Protein AF-A0A3P3RKT1-F1 (afdb_monomer)

Foldseek 3Di:
DDDDDDPPPVPPPPPPLPLPLPADDPVLLVVLVVLVVLLVQLVVLLVVQLQAPQQQDPQCNVPHDDPVSHDPHHADDDPRGHPSNLSSLVSNLLSLLSPLSNCCNVCVNVDSDHLCCSLQVVLLVVLVVVLVCVPPPGRQDPPAACSFGDNFPLVSVCSRHVDVVSSVVSVVLSVLSVVLSVCVVVVHPCNLVSLCVSLVRRPPSSVSSPVVSVVVVVD

Organism: NCBI:txid1785090

Solvent-accessible surface area (backbone atoms only — not comparable to full-atom values): 11728 Å² total; per-residue (Å²): 136,84,85,78,91,73,86,73,80,79,77,74,79,72,74,79,70,74,86,71,58,70,75,63,57,67,71,59,45,52,55,12,52,49,18,51,57,39,32,53,50,11,52,51,31,36,53,53,24,39,32,31,29,69,51,33,45,72,67,44,64,83,61,56,58,60,73,89,71,38,52,96,56,66,70,63,59,61,83,83,24,28,49,47,28,47,54,11,51,50,38,36,44,68,18,47,34,26,41,44,47,35,47,34,63,72,43,37,75,80,43,92,60,57,64,60,42,52,29,36,40,49,44,35,50,52,50,45,53,51,54,51,40,57,71,78,68,52,60,82,62,86,75,60,35,85,84,40,81,48,56,21,58,43,46,25,53,16,47,32,62,67,46,63,68,32,51,56,48,39,51,50,49,36,52,47,30,54,50,20,41,54,29,52,74,64,70,39,93,58,19,48,59,34,25,37,54,31,14,61,69,32,30,61,40,15,49,36,15,36,53,53,21,52,58,60,74,75,107

Mean predicted aligned error: 6.81 Å

pLDDT: mean 90.11, std 15.66, range [36.41, 98.62]

Secondary structure (DSSP, 8-state):
------TTSSTTSS-------PPPPHHHHHHHHHHHHHHHHHHHHHHHHHHH-S-S-TT-TT----GGG--S----EETTEEHHHHHHHHHHHHHHHHHHHHHHHHHGGG-SS-HHIIIIIHHHHHHHHHHHHHHHTSPPPSS--TT---SBHHHHHHHHH--HHHHHHHHHHHHHHHHHHHHHHTT-TTHHHHHHHHHHHTTBTTHHHHHHHHHHHT-

Sequence (219 aa):
MPKSSVSSLVRHSFARFDSSSSPLPQPIARVSEYGLYALFTGCVLMGIAFLTNPIPDPSFPWATLPASFRVSYTQPRIEHWPVTYSVGLWMIVFTLPLLLLYAYQRYGPVSRCAASWWLTGVPVATMMVFTTYCRFFWPKLYPATWNAPSYTLVCWAYCSSYIPFWNDLAYAVVIVGIGAVALAYRDSPWTTCGLAIWGILAFPLGIPALYDAYRRIQR

Structure (mmCIF, N/CA/C/O backbone):
data_AF-A0A3P3RKT1-F1
#
_entry.id   AF-A0A3P3RKT1-F1
#
loop_
_atom_site.group_PDB
_atom_site.id
_atom_site.type_symbol
_atom_site.label_atom_id
_atom_site.label_alt_id
_atom_site.label_comp_id
_atom_site.label_asym_id
_atom_site.label_entity_id
_atom_site.label_seq_id
_atom_site.pdbx_PDB_ins_code
_atom_site.Cartn_x
_atom_site.Cartn_y
_atom_site.Cartn_z
_atom_site.occupancy
_atom_site.B_iso_or_equiv
_atom_site.auth_seq_id
_atom_site.auth_comp_id
_atom_site.auth_asym_id
_atom_site.auth_atom_id
_atom_site.pdbx_PDB_model_num
ATOM 1 N N . MET A 1 1 ? -38.538 -29.585 48.053 1.00 43.47 1 MET A N 1
ATOM 2 C CA . MET A 1 1 ? -37.138 -29.544 47.570 1.00 43.47 1 MET A CA 1
ATOM 3 C C . MET A 1 1 ? -37.135 -29.062 46.121 1.00 43.47 1 MET A C 1
ATOM 5 O O . MET A 1 1 ? -37.607 -29.811 45.273 1.00 43.47 1 MET A O 1
ATOM 9 N N . PRO A 1 2 ? -36.707 -27.824 45.820 1.00 38.91 2 PRO A N 1
ATOM 10 C CA . PRO A 1 2 ? -36.704 -27.307 44.455 1.00 38.91 2 PRO A CA 1
ATOM 11 C C . PRO A 1 2 ? -35.389 -27.674 43.750 1.00 38.91 2 PRO A C 1
ATOM 13 O O . PRO A 1 2 ? -34.308 -27.414 44.274 1.00 38.91 2 PRO A O 1
ATOM 16 N N . LYS A 1 3 ? -35.473 -28.291 42.565 1.00 43.66 3 LYS A N 1
ATOM 17 C CA . LYS A 1 3 ? -34.309 -28.535 41.702 1.00 43.66 3 LYS A CA 1
ATOM 18 C C . LYS A 1 3 ? -33.961 -27.251 40.942 1.00 43.66 3 LYS A C 1
ATOM 20 O O . LYS A 1 3 ? -34.644 -26.864 39.998 1.00 43.66 3 LYS A O 1
ATOM 25 N N . SER A 1 4 ? -32.891 -26.621 41.414 1.00 42.75 4 SER A N 1
ATOM 26 C CA . SER A 1 4 ? -31.995 -25.687 40.726 1.00 42.75 4 SER A CA 1
ATOM 27 C C . SER A 1 4 ? -31.717 -26.127 39.277 1.00 42.75 4 SER A C 1
ATOM 29 O O . SER A 1 4 ? -31.475 -27.295 38.994 1.00 42.75 4 SER A O 1
ATOM 31 N N . SER A 1 5 ? -31.902 -25.241 38.297 1.00 50.28 5 SER A N 1
ATOM 32 C CA . SER A 1 5 ? -30.887 -24.281 37.828 1.00 50.28 5 SER A CA 1
ATOM 33 C C . SER A 1 5 ? -29.609 -24.946 37.304 1.00 50.28 5 SER A C 1
ATOM 35 O O . SER A 1 5 ? -28.577 -24.897 37.964 1.00 50.28 5 SER A O 1
ATOM 37 N N . VAL A 1 6 ? -29.664 -25.524 36.095 1.00 45.91 6 VAL A N 1
ATOM 38 C CA . VAL A 1 6 ? -28.454 -25.884 35.316 1.00 45.91 6 VAL A CA 1
ATOM 39 C C . VAL A 1 6 ? -28.573 -25.529 33.815 1.00 45.91 6 VAL A C 1
ATOM 41 O O . VAL A 1 6 ? -27.612 -25.655 33.067 1.00 45.91 6 VAL A O 1
ATOM 44 N N . SER A 1 7 ? -29.696 -24.989 33.327 1.00 40.94 7 SER A N 1
ATOM 45 C CA . SER A 1 7 ? -29.859 -24.696 31.887 1.00 40.94 7 SER A CA 1
ATOM 46 C C . SER A 1 7 ? -29.385 -23.304 31.427 1.00 40.94 7 SER A C 1
ATOM 48 O O . SER A 1 7 ? -29.528 -22.979 30.245 1.00 40.94 7 SER A O 1
ATOM 50 N N . SER A 1 8 ? -28.818 -22.468 32.309 1.00 40.28 8 SER A N 1
ATOM 51 C CA . SER A 1 8 ? -28.402 -21.093 31.967 1.00 40.28 8 SER A CA 1
ATOM 52 C C . SER A 1 8 ? -26.910 -20.926 31.647 1.00 40.28 8 SER A C 1
ATOM 54 O O . SER A 1 8 ? -26.527 -19.899 31.095 1.00 40.28 8 SER A O 1
ATOM 56 N N . LEU A 1 9 ? -26.065 -21.926 31.922 1.00 40.00 9 LEU A N 1
ATOM 57 C CA . LEU A 1 9 ? -24.601 -21.759 31.910 1.00 40.00 9 LEU A CA 1
ATOM 58 C C . LEU A 1 9 ? -23.884 -22.187 30.621 1.00 40.00 9 LEU A C 1
ATOM 60 O O . LEU A 1 9 ? -22.697 -21.924 30.475 1.00 40.00 9 LEU A O 1
ATOM 64 N N . VAL A 1 10 ? -24.591 -22.757 29.641 1.00 40.81 10 VAL A N 1
ATOM 65 C CA . VAL A 1 10 ? -24.015 -23.069 28.310 1.00 40.81 10 VAL A CA 1
ATOM 66 C C . VAL A 1 10 ? -24.368 -21.992 27.268 1.00 40.81 10 VAL A C 1
ATOM 68 O O . VAL A 1 10 ? -23.925 -22.027 26.124 1.00 40.81 10 VAL A O 1
ATOM 71 N N . ARG A 1 11 ? -25.121 -20.956 27.663 1.00 37.72 11 ARG A N 1
ATOM 72 C CA . ARG A 1 11 ? -25.603 -19.895 26.762 1.00 37.72 11 ARG A CA 1
ATOM 73 C C . ARG A 1 11 ? -24.664 -18.677 26.664 1.00 37.72 11 ARG A C 1
ATOM 75 O O . ARG A 1 11 ? -25.099 -17.625 26.208 1.00 37.72 11 ARG A O 1
ATOM 82 N N . HIS A 1 12 ? -23.396 -18.813 27.076 1.00 36.41 12 HIS A N 1
ATOM 83 C CA . HIS A 1 12 ? -22.450 -17.693 27.218 1.00 36.41 12 HIS A CA 1
ATOM 84 C C . HIS A 1 12 ? -21.128 -17.786 26.429 1.00 36.41 12 HIS A C 1
ATOM 86 O O . HIS A 1 12 ? -20.268 -16.930 26.616 1.00 36.41 12 HIS A O 1
ATOM 92 N N . SER A 1 13 ? -20.953 -18.736 25.501 1.00 38.22 13 SER A N 1
ATOM 93 C CA . SER A 1 13 ? -19.697 -18.829 24.717 1.00 38.22 13 SER A CA 1
ATOM 94 C C . SER A 1 13 ? -19.849 -18.866 23.198 1.00 38.22 13 SER A C 1
ATOM 96 O O . SER A 1 13 ? -18.887 -19.145 22.493 1.00 38.22 13 SER A O 1
ATOM 98 N N . PHE A 1 14 ? -21.006 -18.467 22.676 1.00 41.47 14 PHE A N 1
ATOM 99 C CA . PHE A 1 14 ? -21.032 -17.817 21.370 1.00 41.47 14 PHE A CA 1
ATOM 100 C C . PHE A 1 14 ? -21.107 -16.329 21.640 1.00 41.47 14 PHE A C 1
ATOM 102 O O . PHE A 1 14 ? -22.180 -15.790 21.913 1.00 41.47 14 PHE A O 1
ATOM 109 N N . ALA A 1 15 ? -19.932 -15.695 21.638 1.00 43.56 15 ALA A N 1
ATOM 110 C CA . ALA A 1 15 ? -19.822 -14.256 21.521 1.00 43.56 15 ALA A CA 1
ATOM 111 C C . ALA A 1 15 ? -20.859 -13.804 20.494 1.00 43.56 15 ALA A C 1
ATOM 113 O O . ALA A 1 15 ? -20.897 -14.298 19.363 1.00 43.56 15 ALA A O 1
ATOM 114 N N . ARG A 1 16 ? -21.754 -12.932 20.948 1.00 42.16 16 ARG A N 1
ATOM 115 C CA . ARG A 1 16 ? -22.651 -12.163 20.107 1.00 42.16 16 ARG A CA 1
ATOM 116 C C . ARG A 1 16 ? -21.725 -11.364 19.192 1.00 42.16 16 ARG A C 1
ATOM 118 O O . ARG A 1 16 ? -21.267 -10.295 19.571 1.00 42.16 16 ARG A O 1
ATOM 125 N N . PHE A 1 17 ? -21.343 -11.956 18.059 1.00 45.19 17 PHE A N 1
ATOM 126 C CA . PHE A 1 17 ? -20.691 -11.253 16.970 1.00 45.19 17 PHE A CA 1
ATOM 127 C C . PHE A 1 17 ? -21.709 -10.220 16.545 1.00 45.19 17 PHE A C 1
ATOM 129 O O . PHE A 1 17 ? -22.703 -10.541 15.896 1.00 45.19 17 PHE A O 1
ATOM 136 N N . ASP A 1 18 ? -21.525 -9.020 17.072 1.00 45.62 18 ASP A N 1
ATOM 137 C CA . ASP A 1 18 ? -22.387 -7.898 16.817 1.00 45.62 18 ASP A CA 1
ATOM 138 C C . ASP A 1 18 ? -22.423 -7.725 15.299 1.00 45.62 18 ASP A C 1
ATOM 140 O O . ASP A 1 18 ? -21.419 -7.402 14.660 1.00 45.62 18 ASP A O 1
ATOM 144 N N . SER A 1 19 ? -23.574 -8.039 14.709 1.00 42.66 19 SER A N 1
ATOM 145 C CA . SER A 1 19 ? -23.853 -8.025 13.273 1.00 42.66 19 SER A CA 1
ATOM 146 C C . SER A 1 19 ? -23.898 -6.597 12.718 1.00 42.66 19 SER A C 1
ATOM 148 O O . SER A 1 19 ? -24.634 -6.299 11.782 1.00 42.66 19 SER A O 1
ATOM 150 N N . SER A 1 20 ? -23.144 -5.678 13.320 1.00 51.44 20 SER A N 1
ATOM 151 C CA . SER A 1 20 ? -23.097 -4.264 12.990 1.00 51.44 20 SER A CA 1
ATOM 152 C C . SER A 1 20 ? -21.923 -3.970 12.056 1.00 51.44 20 SER A C 1
ATOM 154 O O . SER A 1 20 ? -21.152 -3.028 12.260 1.00 51.44 20 SER A O 1
ATOM 156 N N . SER A 1 21 ? -21.791 -4.744 10.972 1.00 60.28 21 SER A N 1
ATOM 157 C CA . SER A 1 21 ? -21.076 -4.258 9.790 1.00 60.28 21 SER A CA 1
ATOM 158 C C . SER A 1 21 ? -21.924 -3.152 9.162 1.00 60.28 21 SER A C 1
ATOM 160 O O . SER A 1 21 ? -22.642 -3.368 8.184 1.00 60.28 21 SER A O 1
ATOM 162 N N . SER A 1 22 ? -21.905 -1.964 9.768 1.00 71.19 22 SER A N 1
ATOM 163 C CA . SER A 1 22 ? -22.536 -0.792 9.179 1.00 71.19 22 SER A CA 1
ATOM 164 C C . SER A 1 22 ? -21.913 -0.587 7.793 1.00 71.19 22 SER A C 1
ATOM 166 O O . SER A 1 22 ? -20.675 -0.626 7.679 1.00 71.19 22 SER A O 1
ATOM 168 N N . PRO A 1 23 ? -22.737 -0.443 6.742 1.00 82.94 23 PRO A N 1
ATOM 169 C CA . PRO A 1 23 ? -22.233 -0.235 5.396 1.00 82.94 23 PRO A CA 1
ATOM 170 C C . PRO A 1 23 ? -21.398 1.046 5.348 1.00 82.94 23 PRO A C 1
ATOM 172 O O . PRO A 1 23 ? -21.629 1.987 6.111 1.00 82.94 23 PRO A O 1
ATOM 175 N N . LEU A 1 24 ? -20.421 1.080 4.440 1.00 88.31 24 LEU A N 1
ATOM 176 C CA . LEU A 1 24 ? -19.670 2.303 4.178 1.00 88.31 24 LEU A CA 1
ATOM 177 C C . LEU A 1 24 ? -20.630 3.417 3.727 1.00 88.31 24 LEU A C 1
ATOM 179 O O . LEU A 1 24 ? -21.542 3.145 2.939 1.00 88.31 24 LEU A O 1
ATOM 183 N N . PRO A 1 25 ? -20.411 4.676 4.150 1.00 92.25 25 PRO A N 1
ATOM 184 C CA . PRO A 1 25 ? -21.049 5.821 3.529 1.00 92.25 25 PRO A CA 1
ATOM 185 C C . PRO A 1 25 ? -20.852 5.773 2.015 1.00 92.25 25 PRO A C 1
ATOM 187 O O . PRO A 1 25 ? -19.745 5.514 1.538 1.00 92.25 25 PRO A O 1
ATOM 190 N N . GLN A 1 26 ? -21.912 6.080 1.269 1.00 92.56 26 GLN A N 1
ATOM 191 C CA . GLN A 1 26 ? -21.920 6.088 -0.197 1.00 92.56 26 GLN A CA 1
ATOM 192 C C . GLN A 1 26 ? -20.685 6.737 -0.859 1.00 92.56 26 GLN A C 1
ATOM 194 O O . GLN A 1 26 ? -20.151 6.131 -1.790 1.00 92.56 26 GLN A O 1
ATOM 199 N N . PRO A 1 27 ? -20.164 7.903 -0.413 1.00 94.31 27 PRO A N 1
ATOM 200 C CA . PRO A 1 27 ? -18.958 8.462 -1.026 1.00 94.31 27 PRO A CA 1
ATOM 201 C C . PRO A 1 27 ? -17.722 7.569 -0.837 1.00 94.31 27 PRO A C 1
ATOM 203 O O . PRO A 1 27 ? -16.974 7.360 -1.788 1.00 94.31 27 PRO A O 1
ATOM 206 N N . ILE A 1 28 ? -17.530 6.993 0.355 1.00 93.75 28 ILE A N 1
ATOM 207 C CA . ILE A 1 28 ? -16.389 6.112 0.651 1.00 93.75 28 ILE A CA 1
ATOM 208 C C . ILE A 1 28 ? -16.517 4.803 -0.131 1.00 93.75 28 ILE A C 1
ATOM 210 O O . ILE A 1 28 ? -15.537 4.343 -0.712 1.00 93.75 28 ILE A O 1
ATOM 214 N N . ALA A 1 29 ? -17.724 4.234 -0.194 1.00 94.12 29 ALA A N 1
ATOM 215 C CA . ALA A 1 29 ? -18.016 3.040 -0.982 1.00 94.12 29 ALA A CA 1
ATOM 216 C C . ALA A 1 29 ? -17.651 3.234 -2.464 1.00 94.12 29 ALA A C 1
ATOM 218 O O . ALA A 1 29 ? -16.910 2.436 -3.034 1.00 94.12 29 ALA A O 1
ATOM 219 N N . ARG A 1 30 ? -18.096 4.346 -3.066 1.00 95.62 30 ARG A N 1
ATOM 220 C CA . ARG A 1 30 ? -17.829 4.665 -4.475 1.00 95.62 30 ARG A CA 1
ATOM 221 C C . ARG A 1 30 ? -16.339 4.860 -4.760 1.00 95.62 30 ARG A C 1
ATOM 223 O O . ARG A 1 30 ? -15.828 4.329 -5.739 1.00 95.62 30 ARG A O 1
ATOM 230 N N . VAL A 1 31 ? -15.627 5.590 -3.899 1.00 95.50 31 VAL A N 1
ATOM 231 C CA . VAL A 1 31 ? -14.172 5.772 -4.047 1.00 95.50 31 VAL A CA 1
ATOM 232 C C . VAL A 1 31 ? -13.430 4.442 -3.877 1.00 95.50 31 VAL A C 1
ATOM 234 O O . VAL A 1 31 ? -12.470 4.181 -4.597 1.00 95.50 31 VAL A O 1
ATOM 237 N N . SER A 1 32 ? -13.899 3.572 -2.979 1.00 95.38 32 SER A N 1
ATOM 238 C CA . SER A 1 32 ? -13.314 2.242 -2.776 1.00 95.38 32 SER A CA 1
ATOM 239 C C . SER A 1 32 ? -13.470 1.349 -4.012 1.00 95.38 32 SER A C 1
ATOM 241 O O . SER A 1 32 ? -12.528 0.656 -4.388 1.00 95.38 32 SER A O 1
ATOM 243 N N . GLU A 1 33 ? -14.615 1.423 -4.698 1.00 95.81 33 GLU A N 1
ATOM 244 C CA . GLU A 1 33 ? -14.841 0.743 -5.981 1.00 95.81 33 GLU A CA 1
ATOM 245 C C . GLU A 1 33 ? -13.917 1.276 -7.089 1.00 95.81 33 GLU A C 1
ATOM 247 O O . GLU A 1 33 ? -13.299 0.492 -7.809 1.00 95.81 33 GLU A O 1
ATOM 252 N N . TYR A 1 34 ? -13.726 2.598 -7.180 1.00 96.38 34 TYR A N 1
ATOM 253 C CA . TYR A 1 34 ? -12.731 3.183 -8.089 1.00 96.38 34 TYR A CA 1
ATOM 254 C C . TYR A 1 34 ? -11.307 2.702 -7.813 1.00 96.38 34 TYR A C 1
ATOM 256 O O . TYR A 1 34 ? -10.522 2.563 -8.752 1.00 96.38 34 TYR A O 1
ATOM 264 N N . GLY A 1 35 ? -10.996 2.359 -6.560 1.00 95.56 35 GLY A N 1
ATOM 265 C CA . GLY A 1 35 ? -9.747 1.697 -6.195 1.00 95.56 35 GLY A CA 1
ATOM 266 C C . GLY A 1 35 ? -9.501 0.395 -6.966 1.00 95.56 35 GLY A C 1
ATOM 267 O O . GLY A 1 35 ? -8.371 0.141 -7.373 1.00 95.56 35 GLY A O 1
ATOM 268 N N . LEU A 1 36 ? -10.544 -0.396 -7.242 1.00 95.62 36 LEU A N 1
ATOM 269 C CA . LEU A 1 36 ? -10.430 -1.640 -8.012 1.00 95.62 36 LEU A CA 1
ATOM 270 C C . LEU A 1 36 ? -10.117 -1.382 -9.490 1.00 95.62 36 LEU A C 1
ATOM 272 O O . LEU A 1 36 ? -9.228 -2.022 -10.053 1.00 95.62 36 LEU A O 1
ATOM 276 N N . TYR A 1 37 ? -10.806 -0.424 -10.112 1.00 96.75 37 TYR A N 1
ATOM 277 C CA . TYR A 1 37 ? -10.526 -0.048 -11.501 1.00 96.75 37 TYR A CA 1
ATOM 278 C C . TYR A 1 37 ? -9.129 0.564 -11.646 1.00 96.75 37 TYR A C 1
ATOM 280 O O . TYR A 1 37 ? -8.424 0.279 -12.615 1.00 96.75 37 TYR A O 1
ATOM 288 N N . ALA A 1 38 ? -8.699 1.361 -10.668 1.00 97.06 38 ALA A N 1
ATOM 289 C CA . ALA A 1 38 ? -7.359 1.926 -10.634 1.00 97.06 38 ALA A CA 1
ATOM 290 C C . ALA A 1 38 ? -6.287 0.842 -10.414 1.00 97.06 38 ALA A C 1
ATOM 292 O O . ALA A 1 38 ? -5.278 0.860 -11.110 1.00 97.06 38 ALA A O 1
ATOM 293 N N . LEU A 1 39 ? -6.517 -0.165 -9.560 1.00 97.06 39 LEU A N 1
ATOM 294 C CA . LEU A 1 39 ? -5.625 -1.328 -9.455 1.00 97.06 39 LEU A CA 1
ATOM 295 C C . LEU A 1 39 ? -5.465 -2.023 -10.815 1.00 97.06 39 LEU A C 1
ATOM 297 O O . LEU A 1 39 ? -4.343 -2.246 -11.267 1.00 97.06 39 LEU A O 1
ATOM 301 N N . PHE A 1 40 ? -6.581 -2.344 -11.476 1.00 97.81 40 PHE A N 1
ATOM 302 C CA . PHE A 1 40 ? -6.558 -2.994 -12.787 1.00 97.81 40 PHE A CA 1
ATOM 303 C C . PHE A 1 40 ? -5.800 -2.151 -13.819 1.00 97.81 40 PHE A C 1
ATOM 305 O O . PHE A 1 40 ? -4.925 -2.658 -14.519 1.00 97.81 40 PHE A O 1
ATOM 312 N N . THR A 1 41 ? -6.084 -0.850 -13.861 1.00 98.25 41 THR A N 1
ATOM 313 C CA . THR A 1 41 ? -5.395 0.101 -14.740 1.00 98.25 41 THR A CA 1
ATOM 314 C C . THR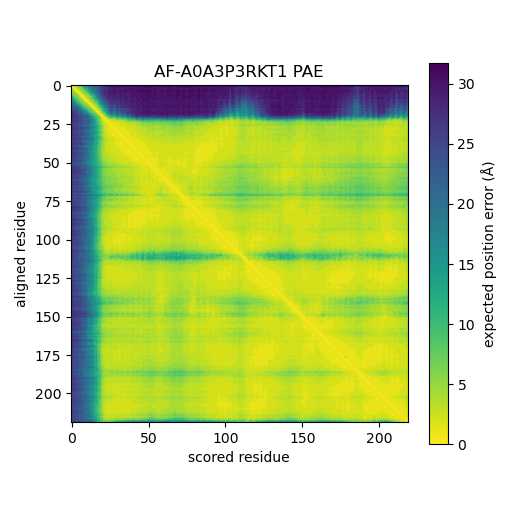 A 1 41 ? -3.895 0.139 -14.450 1.00 98.25 41 THR A C 1
ATOM 316 O O . THR A 1 41 ? -3.093 0.098 -15.381 1.00 98.25 41 THR A O 1
ATOM 319 N N . GLY A 1 42 ? -3.496 0.140 -13.176 1.00 98.00 42 GLY A N 1
ATOM 320 C CA . GLY A 1 42 ? -2.096 0.095 -12.764 1.00 98.00 42 GLY A CA 1
ATOM 321 C C . GLY A 1 42 ? -1.377 -1.165 -13.248 1.00 98.00 42 GLY A C 1
ATOM 322 O O . GLY A 1 42 ? -0.295 -1.066 -13.827 1.00 98.00 42 GLY A O 1
ATOM 323 N N . CYS A 1 43 ? -2.010 -2.335 -13.115 1.00 97.88 43 CYS A N 1
ATOM 324 C CA . CYS A 1 43 ? -1.487 -3.594 -13.651 1.00 97.88 43 CYS A CA 1
ATOM 325 C C . CYS A 1 43 ? -1.319 -3.548 -15.177 1.00 97.88 43 CYS A C 1
ATOM 327 O O . CYS A 1 43 ? -0.290 -3.983 -15.694 1.00 97.88 43 CYS A O 1
ATOM 329 N N . VAL A 1 44 ? -2.299 -2.997 -15.903 1.00 98.31 44 VAL A N 1
ATOM 330 C CA . VAL A 1 44 ? -2.219 -2.835 -17.364 1.00 98.31 44 VAL A CA 1
ATOM 331 C C . VAL A 1 44 ? -1.059 -1.913 -17.747 1.00 98.31 44 VAL A C 1
ATOM 333 O O . VAL A 1 44 ? -0.273 -2.263 -18.624 1.00 98.31 44 VAL A O 1
ATOM 336 N N . LEU A 1 45 ? -0.899 -0.774 -17.068 1.00 98.38 45 LEU A N 1
ATOM 337 C CA . LEU A 1 45 ? 0.204 0.162 -17.310 1.00 98.38 45 LEU A CA 1
ATOM 338 C C . LEU A 1 45 ? 1.575 -0.475 -17.048 1.00 98.38 45 LEU A C 1
ATOM 340 O O . LEU A 1 45 ? 2.484 -0.334 -17.865 1.00 98.38 45 LEU A O 1
ATOM 344 N N . MET A 1 46 ? 1.718 -1.227 -15.955 1.00 97.62 46 MET A N 1
ATOM 345 C CA . MET A 1 46 ? 2.940 -1.988 -15.687 1.00 97.62 46 MET A CA 1
ATOM 346 C C . MET A 1 46 ? 3.189 -3.053 -16.761 1.00 97.62 46 MET A C 1
ATOM 348 O O . MET A 1 46 ? 4.327 -3.214 -17.194 1.00 97.62 46 MET A O 1
ATOM 352 N N . GLY A 1 47 ? 2.142 -3.730 -17.244 1.00 97.44 47 GLY A N 1
ATOM 353 C CA . GLY A 1 47 ? 2.227 -4.694 -18.344 1.00 97.44 47 GLY A CA 1
ATOM 354 C C . GLY A 1 47 ? 2.693 -4.067 -19.661 1.00 97.44 47 GLY A C 1
ATOM 355 O O . GLY A 1 47 ? 3.549 -4.630 -20.339 1.00 97.44 47 GLY A O 1
ATOM 356 N N . ILE A 1 48 ? 2.213 -2.864 -19.995 1.00 97.56 48 ILE A N 1
ATOM 357 C CA . ILE A 1 48 ? 2.659 -2.111 -21.180 1.00 97.56 48 ILE A CA 1
ATOM 358 C C . ILE A 1 48 ? 4.172 -1.861 -21.140 1.00 97.56 48 ILE A C 1
ATOM 360 O O . ILE A 1 48 ? 4.832 -1.927 -22.177 1.00 97.56 48 ILE A O 1
ATOM 364 N N . ALA A 1 49 ? 4.751 -1.644 -19.957 1.00 97.56 49 ALA A N 1
ATOM 365 C CA . ALA A 1 49 ? 6.1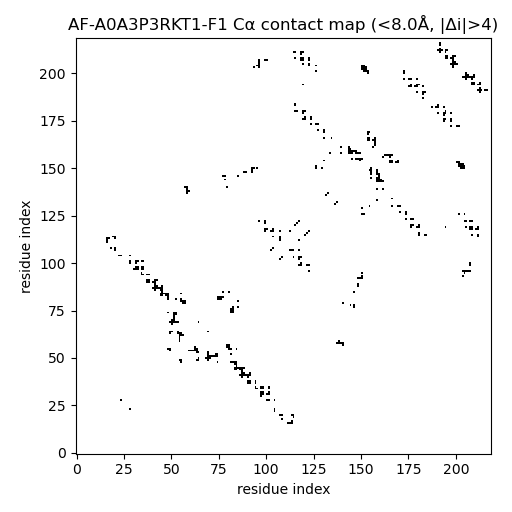86 -1.424 -19.829 1.00 97.56 49 ALA A CA 1
ATOM 366 C C . ALA A 1 49 ? 7.034 -2.611 -20.318 1.00 97.56 49 ALA A C 1
ATOM 368 O O . ALA A 1 49 ? 8.132 -2.392 -20.828 1.00 97.56 49 ALA A O 1
ATOM 369 N N . PHE A 1 50 ? 6.521 -3.844 -20.239 1.00 97.50 50 PHE A N 1
ATOM 370 C CA . PHE A 1 50 ? 7.194 -5.029 -20.784 1.00 97.50 50 PHE A CA 1
ATOM 371 C C . PHE A 1 50 ? 7.252 -5.036 -22.314 1.00 97.50 50 PHE A C 1
ATOM 373 O O . PHE A 1 50 ? 8.181 -5.606 -22.888 1.00 97.50 50 PHE A O 1
ATOM 380 N N . LEU A 1 51 ? 6.286 -4.403 -22.986 1.00 97.81 51 LEU A N 1
ATOM 381 C CA . LEU A 1 51 ? 6.262 -4.322 -24.447 1.00 97.81 51 LEU A CA 1
ATOM 382 C C . LEU A 1 51 ? 7.340 -3.369 -24.968 1.00 97.81 51 LEU A C 1
ATOM 384 O O . LEU A 1 51 ? 7.905 -3.610 -26.031 1.00 97.81 51 LEU A O 1
ATOM 388 N N . THR A 1 52 ? 7.636 -2.297 -24.231 1.00 97.31 52 THR A N 1
ATOM 389 C CA . THR A 1 52 ? 8.552 -1.237 -24.683 1.00 97.31 52 THR A CA 1
ATOM 390 C C . THR A 1 52 ? 9.964 -1.373 -24.116 1.00 97.31 52 THR A C 1
ATOM 392 O O . THR A 1 52 ? 10.921 -0.903 -24.726 1.00 97.31 52 THR A O 1
ATOM 395 N N . ASN A 1 53 ? 10.124 -1.972 -22.930 1.00 97.12 53 ASN A N 1
ATOM 396 C CA . ASN A 1 53 ? 11.404 -2.028 -22.228 1.00 97.12 53 ASN A CA 1
ATOM 397 C C . ASN A 1 53 ? 11.781 -3.488 -21.957 1.00 97.12 53 ASN A C 1
ATOM 399 O O . ASN A 1 53 ? 10.997 -4.210 -21.347 1.00 97.12 53 ASN A O 1
ATOM 403 N N . PRO A 1 54 ? 12.997 -3.930 -22.336 1.00 95.81 54 PRO A N 1
ATOM 404 C CA . PRO A 1 54 ? 13.433 -5.304 -22.091 1.00 95.81 54 PRO A CA 1
ATOM 405 C C . PRO A 1 54 ? 13.418 -5.669 -20.604 1.00 95.81 54 PRO A C 1
ATOM 407 O O . PRO A 1 54 ? 13.074 -6.787 -20.250 1.00 95.81 54 PRO A O 1
ATOM 410 N N . ILE A 1 55 ? 13.787 -4.719 -19.742 1.00 96.75 55 ILE A N 1
ATOM 411 C CA . ILE A 1 55 ? 13.800 -4.879 -18.287 1.00 96.75 55 ILE A CA 1
ATOM 412 C C . ILE A 1 55 ? 13.013 -3.705 -17.695 1.00 96.75 55 ILE A C 1
ATOM 414 O O . ILE A 1 55 ? 13.583 -2.619 -17.502 1.00 96.75 55 ILE A O 1
ATOM 418 N N . PRO A 1 56 ? 11.694 -3.858 -17.490 1.00 96.12 56 PRO A N 1
ATOM 419 C CA . PRO A 1 56 ? 10.871 -2.810 -16.897 1.00 96.12 56 PRO A CA 1
ATOM 420 C C . PRO A 1 56 ? 11.259 -2.544 -15.446 1.00 96.12 56 PRO A C 1
ATOM 422 O O . PRO A 1 56 ? 11.429 -1.390 -15.066 1.00 96.12 56 PRO A O 1
ATOM 425 N N . ASP A 1 57 ? 11.488 -3.605 -14.672 1.00 95.44 57 ASP A N 1
ATOM 426 C CA . ASP A 1 57 ? 11.910 -3.519 -13.279 1.00 95.44 57 ASP A CA 1
ATOM 427 C C . ASP A 1 57 ? 13.315 -4.103 -13.095 1.00 95.44 57 ASP A C 1
ATOM 429 O O . ASP A 1 57 ? 13.487 -5.324 -13.157 1.00 95.44 57 ASP A O 1
ATOM 433 N N . PRO A 1 58 ? 14.338 -3.263 -12.866 1.00 94.94 58 PRO A N 1
ATOM 434 C CA . PRO A 1 58 ? 15.698 -3.743 -12.651 1.00 94.94 58 PRO A CA 1
ATOM 435 C C . PRO A 1 58 ? 15.856 -4.612 -11.396 1.00 94.94 58 PRO A C 1
ATOM 437 O O . PRO A 1 58 ? 16.844 -5.336 -11.303 1.00 94.94 58 PRO A O 1
ATOM 440 N N . SER A 1 59 ? 14.901 -4.587 -10.453 1.00 92.50 59 SER A N 1
ATOM 441 C CA . SER A 1 59 ? 14.914 -5.493 -9.296 1.00 92.50 59 SER A CA 1
ATOM 442 C C . SER A 1 59 ? 14.677 -6.946 -9.719 1.00 92.50 59 SER A C 1
ATOM 444 O O . SER A 1 59 ? 15.123 -7.869 -9.040 1.00 92.50 59 SER A O 1
ATOM 446 N N . PHE A 1 60 ? 14.027 -7.163 -10.864 1.00 93.88 60 PHE A N 1
ATOM 447 C CA . PHE A 1 60 ? 13.696 -8.481 -11.399 1.00 93.88 60 PHE A CA 1
ATOM 448 C C . PHE A 1 60 ? 14.127 -8.579 -12.868 1.00 93.88 60 PHE A C 1
ATOM 450 O O . PHE A 1 60 ? 13.283 -8.676 -13.757 1.00 93.88 60 PHE A O 1
ATOM 457 N N . PRO A 1 61 ? 15.441 -8.593 -13.165 1.00 94.56 61 PRO A N 1
ATOM 458 C CA . PRO A 1 61 ? 15.936 -8.565 -14.544 1.00 94.56 61 PRO A CA 1
ATOM 459 C C . PRO A 1 61 ? 15.552 -9.812 -15.355 1.00 94.56 61 PRO A C 1
ATOM 461 O O . PRO A 1 61 ? 15.608 -9.801 -16.581 1.00 94.56 61 PRO A O 1
ATOM 464 N N . TRP A 1 62 ? 15.146 -10.883 -14.672 1.00 94.44 62 TRP A N 1
ATOM 465 C CA . TRP A 1 62 ? 14.619 -12.107 -15.269 1.00 94.44 62 TRP A CA 1
ATOM 466 C C . TRP A 1 62 ? 13.181 -11.956 -15.792 1.00 94.44 62 TRP A C 1
ATOM 468 O O . TRP A 1 62 ? 12.753 -12.749 -16.629 1.00 94.44 62 TRP A O 1
ATOM 478 N N . ALA A 1 63 ? 12.425 -10.958 -15.326 1.00 95.00 63 ALA A N 1
ATOM 479 C CA . ALA A 1 63 ? 11.063 -10.699 -15.769 1.00 95.00 63 ALA A CA 1
ATOM 480 C C . ALA A 1 63 ? 11.098 -9.872 -17.065 1.00 95.00 63 ALA A C 1
ATOM 482 O O . ALA A 1 63 ? 11.081 -8.642 -17.048 1.00 95.00 63 ALA A O 1
ATOM 483 N N . THR A 1 64 ? 11.162 -10.560 -18.205 1.00 96.00 64 THR A N 1
ATOM 484 C CA . THR A 1 64 ? 11.235 -9.948 -19.539 1.00 96.00 64 THR A CA 1
ATOM 485 C C . THR A 1 64 ? 10.306 -10.645 -20.534 1.00 96.00 64 THR A C 1
ATOM 487 O O . THR A 1 64 ? 9.922 -11.798 -20.335 1.00 96.00 64 THR A O 1
ATOM 490 N N . LEU A 1 65 ? 9.957 -9.954 -21.625 1.00 95.94 65 LEU A N 1
ATOM 491 C CA . LEU A 1 65 ? 9.259 -10.544 -22.768 1.00 95.94 65 LEU A CA 1
ATOM 492 C C . LEU A 1 65 ? 10.239 -10.939 -23.888 1.00 95.94 65 LEU A C 1
ATOM 494 O O . LEU A 1 65 ? 11.207 -10.211 -24.159 1.00 95.94 65 LEU A O 1
ATOM 498 N N . PRO A 1 66 ? 9.964 -12.042 -24.616 1.00 95.62 66 PRO A N 1
ATOM 499 C CA . PRO A 1 66 ? 10.702 -12.381 -25.828 1.00 95.62 66 PRO A CA 1
ATOM 500 C C . PRO A 1 66 ? 10.730 -11.212 -26.816 1.00 95.62 66 PRO A C 1
ATOM 502 O O . PRO A 1 66 ? 9.779 -10.437 -26.908 1.00 95.62 66 PRO A O 1
ATOM 505 N N . ALA A 1 67 ? 11.817 -11.094 -27.582 1.00 94.69 67 ALA A N 1
ATOM 506 C CA . ALA A 1 67 ? 12.002 -9.991 -28.529 1.00 94.69 67 ALA A CA 1
ATOM 507 C C . ALA A 1 67 ? 10.849 -9.852 -29.538 1.00 94.69 67 ALA A C 1
ATOM 509 O O . ALA A 1 67 ? 10.509 -8.737 -29.909 1.00 94.69 67 ALA A O 1
ATOM 510 N N . SER A 1 68 ? 10.210 -10.962 -29.921 1.00 96.38 68 SER A N 1
ATOM 511 C CA . SER A 1 68 ? 9.073 -10.990 -30.848 1.00 96.38 68 SER A CA 1
ATOM 512 C C . SER A 1 68 ? 7.798 -10.325 -30.319 1.00 96.38 68 SER A C 1
ATOM 514 O O . SER A 1 68 ? 6.958 -9.930 -31.118 1.00 96.38 68 SER A O 1
ATOM 516 N N . PHE A 1 69 ? 7.637 -10.202 -28.998 1.00 96.38 69 PHE A N 1
ATOM 517 C CA . PHE A 1 69 ? 6.487 -9.532 -28.376 1.00 96.38 69 PHE A CA 1
ATOM 518 C C . PHE A 1 69 ? 6.771 -8.070 -28.019 1.00 96.38 69 PHE A C 1
ATOM 520 O O . PHE A 1 69 ? 5.889 -7.379 -27.510 1.00 96.38 69 PHE A O 1
ATOM 527 N N . ARG A 1 70 ? 8.000 -7.596 -28.251 1.00 95.81 70 ARG A N 1
ATOM 528 C CA . ARG A 1 70 ? 8.411 -6.230 -27.932 1.00 95.81 70 ARG A CA 1
ATOM 529 C C . ARG A 1 70 ? 8.235 -5.316 -29.135 1.00 95.81 70 ARG A C 1
ATOM 531 O O . ARG A 1 70 ? 8.429 -5.719 -30.279 1.00 95.81 70 ARG A O 1
ATOM 538 N N . VAL A 1 71 ? 7.901 -4.063 -28.861 1.00 95.50 71 VAL A N 1
ATOM 539 C CA . VAL A 1 71 ? 7.876 -3.004 -29.870 1.00 95.50 71 VAL A CA 1
ATOM 540 C C . VAL A 1 71 ? 9.254 -2.349 -29.969 1.00 95.50 71 VAL A C 1
ATOM 542 O O . VAL A 1 71 ? 10.015 -2.325 -29.004 1.00 95.50 71 VAL A O 1
ATOM 545 N N . SER A 1 72 ? 9.586 -1.782 -31.130 1.00 94.38 72 SER A N 1
ATOM 546 C CA . SER A 1 72 ? 10.879 -1.108 -31.342 1.00 94.38 72 SER A CA 1
ATOM 547 C C . SER A 1 72 ? 11.035 0.193 -30.546 1.00 94.38 72 SER A C 1
ATOM 549 O O . SER A 1 72 ? 12.137 0.722 -30.435 1.00 94.38 72 SER A O 1
ATOM 551 N N . TYR A 1 73 ? 9.943 0.723 -29.998 1.00 95.75 73 TYR A N 1
ATOM 552 C CA . TYR A 1 73 ? 9.950 1.929 -29.183 1.00 95.75 73 TYR A CA 1
ATOM 553 C C . TYR A 1 73 ? 10.293 1.619 -27.720 1.00 95.75 73 TYR A C 1
ATOM 555 O O . TYR A 1 73 ? 9.645 0.784 -27.093 1.00 95.75 73 TYR A O 1
ATOM 563 N N . THR A 1 74 ? 11.260 2.345 -27.153 1.00 96.81 74 THR A N 1
ATOM 564 C CA . THR A 1 74 ? 11.591 2.309 -25.720 1.00 96.81 74 THR A CA 1
ATOM 565 C C . THR A 1 74 ? 11.120 3.594 -25.055 1.00 96.81 74 THR A C 1
ATOM 567 O O . THR A 1 74 ? 11.551 4.684 -25.429 1.00 96.81 74 THR A O 1
ATOM 570 N N . GLN A 1 75 ? 10.243 3.476 -24.059 1.00 96.44 75 GLN A N 1
ATOM 571 C CA . GLN A 1 75 ? 9.730 4.643 -23.344 1.00 96.44 75 GLN A CA 1
ATOM 572 C C . GLN A 1 75 ? 10.792 5.205 -22.373 1.00 96.44 75 GLN A C 1
ATOM 574 O O . GLN A 1 75 ? 11.636 4.442 -21.877 1.00 96.44 75 GLN A O 1
ATOM 579 N N . PRO A 1 76 ? 10.744 6.513 -22.058 1.00 97.56 76 PRO A N 1
ATOM 580 C CA . PRO A 1 76 ? 11.627 7.115 -21.063 1.00 97.56 76 PRO A CA 1
ATOM 581 C C . PRO A 1 76 ? 11.412 6.514 -19.667 1.00 97.56 76 PRO A C 1
ATOM 583 O O . PRO A 1 76 ? 10.391 5.880 -19.381 1.00 97.56 76 PRO A O 1
ATOM 586 N N . ARG A 1 77 ? 12.389 6.727 -18.783 1.00 96.88 77 ARG A N 1
ATOM 587 C CA . ARG A 1 77 ? 12.348 6.275 -17.389 1.00 96.88 77 ARG A CA 1
ATOM 588 C C . ARG A 1 77 ? 12.215 7.452 -16.429 1.00 96.88 77 ARG A C 1
ATOM 590 O O . ARG A 1 77 ? 12.752 8.525 -16.690 1.00 96.88 77 ARG A O 1
ATOM 597 N N . ILE A 1 78 ? 11.524 7.220 -15.319 1.00 96.25 78 ILE A N 1
ATOM 598 C CA . ILE A 1 78 ? 11.579 8.048 -14.116 1.00 96.25 78 ILE A CA 1
ATOM 599 C C . ILE A 1 78 ? 12.450 7.277 -13.135 1.00 96.25 78 ILE A C 1
ATOM 601 O O . ILE A 1 78 ? 12.023 6.255 -12.587 1.00 96.25 78 ILE A O 1
ATOM 605 N N . GLU A 1 79 ? 13.674 7.757 -12.932 1.00 95.25 79 GLU A N 1
ATOM 606 C CA . GLU A 1 79 ? 14.681 7.050 -12.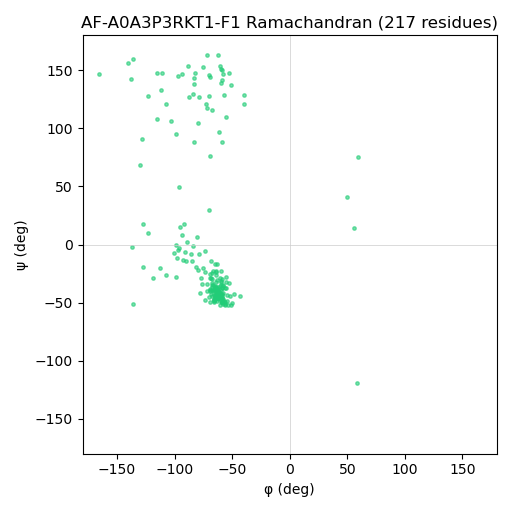139 1.00 95.25 79 GLU A CA 1
ATOM 607 C C . GLU A 1 79 ? 14.939 5.658 -12.749 1.00 95.25 79 GLU A C 1
ATOM 609 O O . GLU A 1 79 ? 15.313 5.538 -13.919 1.00 95.25 79 GLU A O 1
ATOM 614 N N . HIS A 1 80 ? 14.688 4.592 -11.989 1.00 95.06 80 HIS A N 1
ATOM 615 C CA . HIS A 1 80 ? 14.961 3.220 -12.412 1.00 95.06 80 HIS A CA 1
ATOM 616 C C . HIS A 1 80 ? 13.906 2.626 -13.348 1.00 95.06 80 HIS A C 1
ATOM 618 O O . HIS A 1 80 ? 14.212 1.685 -14.083 1.00 95.06 80 HIS A O 1
ATOM 624 N N . TRP A 1 81 ? 12.677 3.148 -13.365 1.00 97.00 81 TRP A N 1
ATOM 625 C CA . TRP A 1 81 ? 11.534 2.472 -13.994 1.00 97.00 81 TRP A CA 1
ATOM 626 C C . TRP A 1 81 ? 10.972 3.237 -15.199 1.00 97.00 81 TRP A C 1
ATOM 628 O O . TRP A 1 81 ? 10.996 4.466 -15.211 1.00 97.00 81 TRP A O 1
ATOM 638 N N . PRO A 1 82 ? 10.435 2.546 -16.222 1.00 97.62 82 PRO A N 1
ATOM 639 C CA . PRO A 1 82 ? 9.706 3.173 -17.323 1.00 97.62 82 PRO A CA 1
ATOM 640 C C . PRO A 1 82 ? 8.502 3.976 -16.815 1.00 97.62 82 PRO A C 1
ATOM 642 O O . PRO A 1 82 ? 7.865 3.558 -15.849 1.00 97.62 82 PRO A O 1
ATOM 645 N N . VAL A 1 83 ? 8.148 5.086 -17.476 1.00 97.88 83 VAL A N 1
ATOM 646 C CA . VAL A 1 83 ? 7.059 5.988 -17.030 1.00 97.88 83 VAL A CA 1
ATOM 647 C C . VAL A 1 83 ? 5.761 5.235 -16.718 1.00 97.88 83 VAL A C 1
ATOM 649 O O . VAL A 1 83 ? 5.198 5.397 -15.638 1.00 97.88 83 VAL A O 1
ATOM 652 N N . THR A 1 84 ? 5.292 4.385 -17.632 1.00 97.88 84 THR A N 1
ATOM 653 C CA . THR A 1 84 ? 4.065 3.588 -17.443 1.00 97.88 84 THR A CA 1
ATOM 654 C C . THR A 1 84 ? 4.175 2.625 -16.264 1.00 97.88 84 THR A C 1
ATOM 656 O O . THR A 1 84 ? 3.212 2.482 -15.515 1.00 97.88 84 THR A O 1
ATOM 659 N N . TYR A 1 85 ? 5.353 2.035 -16.034 1.00 97.44 85 TYR A N 1
ATOM 660 C CA . TYR A 1 85 ? 5.594 1.189 -14.868 1.00 97.44 85 TYR A CA 1
ATOM 661 C C . TYR A 1 85 ? 5.528 2.004 -13.577 1.00 97.44 85 TYR A C 1
ATOM 663 O O . TYR A 1 85 ? 4.820 1.609 -12.660 1.00 97.44 85 TYR A O 1
ATOM 671 N N . SER A 1 86 ? 6.193 3.164 -13.510 1.00 96.88 86 SER A N 1
ATOM 672 C CA . SER A 1 86 ? 6.137 4.047 -12.337 1.00 96.88 86 SER A CA 1
ATOM 673 C C . SER A 1 86 ? 4.712 4.500 -12.029 1.00 96.88 86 SER A C 1
ATOM 675 O O . SER A 1 86 ? 4.262 4.367 -10.895 1.00 96.88 86 SER A O 1
ATOM 677 N N . VAL A 1 87 ? 3.981 4.998 -13.031 1.00 97.25 87 VAL A N 1
ATOM 678 C CA . VAL A 1 87 ? 2.595 5.456 -12.849 1.00 97.25 87 VAL A CA 1
ATOM 679 C C . VAL A 1 87 ? 1.702 4.300 -12.404 1.00 97.25 87 VAL A C 1
ATOM 681 O O . VAL A 1 87 ? 0.936 4.453 -11.453 1.00 97.25 87 VAL A O 1
ATOM 684 N N . GLY A 1 88 ? 1.821 3.137 -13.049 1.00 97.56 88 GLY A N 1
ATOM 685 C CA . GLY A 1 88 ? 1.039 1.961 -12.688 1.00 97.56 88 GLY A CA 1
ATOM 686 C C . GLY A 1 88 ? 1.333 1.479 -11.269 1.00 97.56 88 GLY A C 1
ATOM 687 O O . GLY A 1 88 ? 0.411 1.241 -10.494 1.00 97.56 88 GLY A O 1
ATOM 688 N N . LEU A 1 89 ? 2.607 1.434 -10.888 1.00 95.81 89 LEU A N 1
ATOM 689 C CA . LEU A 1 89 ? 3.045 1.007 -9.566 1.00 95.81 89 LEU A CA 1
ATOM 690 C C . LEU A 1 89 ? 2.546 1.942 -8.456 1.00 95.81 89 LEU A C 1
ATOM 692 O O . LEU A 1 89 ? 2.001 1.467 -7.461 1.00 95.81 89 LEU A O 1
ATOM 696 N N . TRP A 1 90 ? 2.649 3.263 -8.631 1.00 95.69 90 TRP A N 1
ATOM 697 C CA . TRP A 1 90 ? 2.093 4.221 -7.667 1.00 95.69 90 TRP A CA 1
ATOM 698 C C . TRP A 1 90 ? 0.570 4.155 -7.591 1.00 95.69 90 TRP A C 1
ATOM 700 O O . TRP A 1 90 ? 0.005 4.263 -6.503 1.00 95.69 90 TRP A O 1
ATOM 710 N N . MET A 1 91 ? -0.103 3.917 -8.718 1.00 96.38 91 MET A N 1
ATOM 711 C CA . MET A 1 91 ? -1.546 3.695 -8.731 1.00 96.38 91 MET A CA 1
ATOM 712 C C . MET A 1 91 ? -1.921 2.462 -7.894 1.00 96.38 91 MET A C 1
ATOM 714 O O . MET A 1 91 ? -2.820 2.545 -7.059 1.00 96.38 91 MET A O 1
ATOM 718 N N . ILE A 1 92 ? -1.195 1.347 -8.018 1.00 95.44 92 ILE A N 1
ATOM 719 C CA . ILE A 1 92 ? -1.390 0.161 -7.163 1.00 95.44 92 ILE A CA 1
ATOM 720 C C . ILE A 1 92 ? -1.138 0.494 -5.683 1.00 95.44 92 ILE A C 1
ATOM 722 O O . ILE A 1 92 ? -1.939 0.150 -4.815 1.00 95.44 92 ILE A O 1
ATOM 726 N N . VAL A 1 93 ? -0.052 1.207 -5.384 1.00 94.19 93 VAL A N 1
ATOM 727 C CA . VAL A 1 93 ? 0.315 1.587 -4.012 1.00 94.19 93 VAL A CA 1
ATOM 728 C C . VAL A 1 93 ? -0.783 2.413 -3.334 1.00 94.19 93 VAL A C 1
ATOM 730 O O . VAL A 1 93 ? -1.204 2.081 -2.224 1.00 94.19 93 VAL A O 1
ATOM 733 N N . PHE A 1 94 ? -1.284 3.458 -3.997 1.00 92.25 94 PHE A N 1
ATOM 734 C CA . PHE A 1 94 ? -2.309 4.336 -3.425 1.00 92.25 94 PHE A CA 1
ATOM 735 C C . PHE A 1 94 ? -3.701 3.699 -3.376 1.00 92.25 94 PHE A C 1
ATOM 737 O O . PHE A 1 94 ? -4.527 4.091 -2.551 1.00 92.25 94 PHE A O 1
ATOM 744 N N . THR A 1 95 ? -3.975 2.710 -4.226 1.00 95.50 95 THR A N 1
ATOM 745 C CA . THR A 1 95 ? -5.276 2.026 -4.248 1.00 95.50 95 THR A CA 1
ATOM 746 C C . THR A 1 95 ? -5.406 0.957 -3.176 1.00 95.50 95 THR A C 1
ATOM 748 O O . THR A 1 95 ? -6.525 0.624 -2.798 1.00 95.50 95 THR A O 1
ATOM 751 N N . LEU A 1 96 ? -4.307 0.461 -2.607 1.00 95.50 96 LEU A N 1
ATOM 752 C CA . LEU A 1 96 ? -4.349 -0.575 -1.579 1.00 95.50 96 LEU A CA 1
ATOM 753 C C . LEU A 1 96 ? -5.308 -0.288 -0.400 1.00 95.50 96 LEU A C 1
ATOM 755 O O . LEU A 1 96 ? -6.154 -1.142 -0.128 1.00 95.50 96 LEU A O 1
ATOM 759 N N . PRO A 1 97 ? -5.263 0.868 0.298 1.00 96.50 97 PRO A N 1
ATOM 760 C CA . PRO A 1 97 ? -6.228 1.150 1.366 1.00 96.50 97 PRO A CA 1
ATOM 761 C C . PRO A 1 97 ? -7.684 1.161 0.870 1.00 96.50 97 PRO A C 1
ATOM 763 O O . PRO A 1 97 ? -8.583 0.740 1.599 1.00 96.50 97 PRO A O 1
ATOM 766 N N . LEU A 1 98 ? -7.925 1.579 -0.378 1.00 96.88 98 LEU A N 1
ATOM 767 C CA . LEU A 1 98 ? -9.250 1.560 -1.004 1.00 96.88 98 LEU A CA 1
ATOM 768 C C . LEU A 1 98 ? -9.729 0.131 -1.274 1.00 96.88 98 LEU A C 1
ATOM 770 O O . LEU A 1 98 ? -10.892 -0.181 -1.033 1.00 96.88 98 LEU A O 1
ATOM 774 N N . LEU A 1 99 ? -8.832 -0.760 -1.699 1.00 96.94 99 LEU A N 1
ATOM 775 C CA . LEU A 1 99 ? -9.139 -2.178 -1.887 1.00 96.94 99 LEU A CA 1
ATOM 776 C C . LEU A 1 99 ? -9.500 -2.863 -0.569 1.00 96.94 99 LEU A C 1
ATOM 778 O O . LEU A 1 99 ? -10.395 -3.704 -0.547 1.00 96.94 99 LEU A O 1
ATOM 782 N N . LEU A 1 100 ? -8.846 -2.490 0.535 1.00 96.62 100 LEU A N 1
ATOM 783 C CA . LEU A 1 100 ? -9.180 -3.009 1.863 1.00 96.62 100 LEU A CA 1
ATOM 784 C C . LEU A 1 100 ? -10.573 -2.545 2.312 1.00 96.62 100 LEU A C 1
ATOM 786 O O . LEU A 1 100 ? -11.349 -3.346 2.837 1.00 96.62 100 LEU A O 1
ATOM 790 N N . LEU A 1 101 ? -10.933 -1.286 2.042 1.00 96.31 101 LEU A N 1
ATOM 791 C CA . LEU A 1 101 ? -12.290 -0.780 2.273 1.00 96.31 101 LEU A CA 1
ATOM 792 C C . LEU A 1 101 ? -13.325 -1.477 1.380 1.00 96.31 101 LEU A C 1
ATOM 794 O O . LEU A 1 101 ? -14.374 -1.894 1.872 1.00 96.31 101 LEU A O 1
ATOM 798 N N . TYR A 1 102 ? -13.021 -1.662 0.095 1.00 96.06 102 TYR A N 1
ATOM 799 C CA . TYR A 1 102 ? -13.878 -2.389 -0.840 1.00 96.06 102 TYR A CA 1
ATOM 800 C C . TYR A 1 102 ? -14.089 -3.843 -0.392 1.00 96.06 102 TYR A C 1
ATOM 802 O O . TYR A 1 102 ? -15.220 -4.333 -0.360 1.00 96.06 102 TYR A O 1
ATOM 810 N N . ALA A 1 103 ? -13.025 -4.524 0.042 1.00 94.88 103 ALA A N 1
ATOM 811 C CA . ALA A 1 103 ? -13.101 -5.872 0.592 1.00 94.88 103 ALA A CA 1
ATOM 812 C C . ALA A 1 103 ? -13.961 -5.919 1.864 1.00 94.88 103 ALA A C 1
ATOM 814 O O . ALA A 1 103 ? -14.815 -6.797 1.984 1.00 94.88 103 ALA A O 1
ATOM 815 N N . TYR A 1 104 ? -13.814 -4.952 2.777 1.00 94.88 104 TYR A N 1
ATOM 816 C CA . TYR A 1 104 ? -14.696 -4.824 3.940 1.00 94.88 104 TYR A CA 1
ATOM 817 C C . TYR A 1 104 ? -16.163 -4.642 3.526 1.00 94.88 104 TYR A C 1
ATOM 819 O O . TYR A 1 104 ? -17.036 -5.315 4.066 1.00 94.88 104 TYR A O 1
ATOM 827 N N . GLN A 1 105 ? -16.454 -3.784 2.548 1.00 93.69 105 GLN A N 1
ATOM 828 C CA . GLN A 1 105 ? -17.821 -3.572 2.069 1.00 93.69 105 GLN A CA 1
ATOM 829 C C . GLN A 1 105 ? -18.426 -4.847 1.475 1.00 93.69 105 GLN A C 1
ATOM 831 O O . GLN A 1 105 ? -19.595 -5.149 1.710 1.00 93.69 105 GLN A O 1
ATOM 836 N N . ARG A 1 106 ? -17.635 -5.589 0.694 1.00 92.88 106 ARG A N 1
ATOM 837 C CA . ARG A 1 106 ? -18.102 -6.774 -0.027 1.00 92.88 106 ARG A CA 1
ATOM 838 C C . ARG A 1 106 ? -18.227 -8.002 0.870 1.00 92.88 106 ARG A C 1
ATOM 840 O O . ARG A 1 106 ? -19.187 -8.755 0.726 1.00 92.88 106 ARG A O 1
ATOM 847 N N . TYR A 1 107 ? -17.261 -8.210 1.760 1.00 91.94 107 TYR A N 1
ATOM 848 C CA . TYR A 1 107 ? -17.113 -9.449 2.525 1.00 91.94 107 TYR A CA 1
ATOM 849 C C . TYR A 1 107 ? -17.361 -9.279 4.022 1.00 91.94 107 TYR A C 1
ATOM 851 O O . TYR A 1 107 ? -17.683 -10.258 4.688 1.00 91.94 107 TYR A O 1
ATOM 859 N N . GLY A 1 108 ? -17.268 -8.062 4.559 1.00 89.50 108 GLY A N 1
ATOM 860 C CA . GLY A 1 108 ? -17.536 -7.768 5.968 1.00 89.50 108 GLY A CA 1
ATOM 861 C C . GLY A 1 108 ? -18.918 -8.240 6.435 1.00 89.50 108 GLY A C 1
ATOM 862 O O . GLY A 1 108 ? -18.967 -8.955 7.431 1.00 89.50 108 GLY A O 1
ATOM 863 N N . PRO A 1 109 ? -20.019 -7.947 5.711 1.00 87.44 109 PRO A N 1
ATOM 864 C CA . PRO A 1 109 ? -21.366 -8.358 6.126 1.00 87.44 109 PRO A CA 1
ATOM 865 C C . PRO A 1 109 ? -21.611 -9.868 6.173 1.00 87.44 109 PRO A C 1
ATOM 867 O O . PRO A 1 109 ? -22.481 -10.325 6.908 1.00 87.44 109 PRO A O 1
ATOM 870 N N . VAL A 1 110 ? -20.866 -10.647 5.384 1.00 86.25 110 VAL A N 1
ATOM 871 C CA . VAL A 1 110 ? -20.989 -12.116 5.329 1.00 86.25 110 VAL A CA 1
ATOM 872 C C . VAL A 1 110 ? -19.907 -12.830 6.143 1.00 86.25 110 VAL A C 1
ATOM 874 O O . VAL A 1 110 ? -19.937 -14.051 6.295 1.00 86.25 110 VAL A O 1
ATOM 877 N N . SER A 1 111 ? -18.930 -12.085 6.659 1.00 85.19 111 SER A N 1
ATOM 878 C CA . SER A 1 111 ? -17.822 -12.618 7.439 1.00 85.19 111 SER A CA 1
ATOM 879 C C . SER A 1 111 ? -18.231 -12.833 8.894 1.00 85.19 111 SER A C 1
ATOM 881 O O . SER A 1 111 ? -18.993 -12.064 9.469 1.00 85.19 111 SER A O 1
ATOM 883 N N . ARG A 1 112 ? -17.656 -13.861 9.528 1.00 84.50 112 ARG A N 1
ATOM 884 C CA . ARG A 1 112 ? -17.748 -14.057 10.985 1.00 84.50 112 ARG A CA 1
ATOM 885 C C . ARG A 1 112 ? -16.787 -13.154 11.764 1.00 84.50 112 ARG A C 1
ATOM 887 O O . ARG A 1 112 ? -16.815 -13.152 12.987 1.00 84.50 112 ARG A O 1
ATOM 894 N N . CYS A 1 113 ? -15.894 -12.440 11.083 1.00 85.12 113 CYS A N 1
ATOM 895 C CA . CYS A 1 113 ? -14.907 -11.586 11.727 1.00 85.12 113 CYS A CA 1
ATOM 896 C C . CYS A 1 113 ? -15.506 -10.221 12.080 1.00 85.12 113 CYS A C 1
ATOM 898 O O . CYS A 1 113 ? -16.262 -9.642 11.302 1.00 85.12 113 CYS A O 1
ATOM 900 N N . ALA A 1 114 ? -15.098 -9.670 13.224 1.00 86.81 114 ALA A N 1
ATOM 901 C CA . ALA A 1 114 ? -15.470 -8.317 13.626 1.00 86.81 114 ALA A CA 1
ATOM 902 C C . ALA A 1 114 ? -14.983 -7.268 12.609 1.00 86.81 114 ALA A C 1
ATOM 904 O O . ALA A 1 114 ? -13.958 -7.450 11.949 1.00 86.81 114 ALA A O 1
ATOM 905 N N . ALA A 1 115 ? -15.668 -6.125 12.527 1.00 89.69 115 ALA A N 1
ATOM 906 C CA . ALA A 1 115 ? -15.283 -5.047 11.614 1.00 89.69 115 ALA A CA 1
ATOM 907 C C . ALA A 1 115 ? -13.832 -4.567 11.823 1.00 89.69 115 ALA A C 1
ATOM 909 O O . ALA A 1 115 ? -13.122 -4.339 10.847 1.00 89.69 115 ALA A O 1
ATOM 910 N N . SER A 1 116 ? -13.356 -4.507 13.071 1.00 91.12 116 SER A N 1
ATOM 911 C CA . SER A 1 116 ? -11.969 -4.128 13.386 1.00 91.12 116 SER A CA 1
ATOM 912 C C . SER A 1 116 ? -10.926 -5.113 12.855 1.00 91.12 116 SER A C 1
ATOM 914 O O . SER A 1 116 ? -9.784 -4.727 12.616 1.00 91.12 116 SER A O 1
ATOM 916 N N . TRP A 1 117 ? -11.292 -6.375 12.606 1.00 93.75 117 TRP A N 1
ATOM 917 C CA . TRP A 1 117 ? -10.398 -7.288 11.894 1.00 93.75 117 TRP A CA 1
ATOM 918 C C . TRP A 1 117 ? -10.189 -6.824 10.451 1.00 93.75 117 TRP A C 1
ATOM 920 O O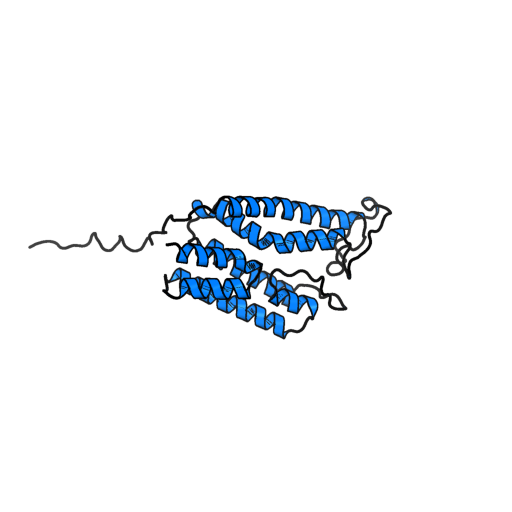 . TRP A 1 117 ? -9.055 -6.681 10.013 1.00 93.75 117 TRP A O 1
ATOM 930 N N . TRP A 1 118 ? -11.267 -6.521 9.730 1.00 94.62 118 TRP A N 1
ATOM 931 C CA . TRP A 1 118 ? -11.189 -6.057 8.343 1.00 94.62 118 TRP A CA 1
ATOM 932 C C . TRP A 1 118 ? -10.520 -4.688 8.201 1.00 94.62 118 TRP A C 1
ATOM 934 O O . TRP A 1 118 ? -9.759 -4.464 7.266 1.00 94.62 118 TRP A O 1
ATOM 944 N N . LEU A 1 119 ? -10.806 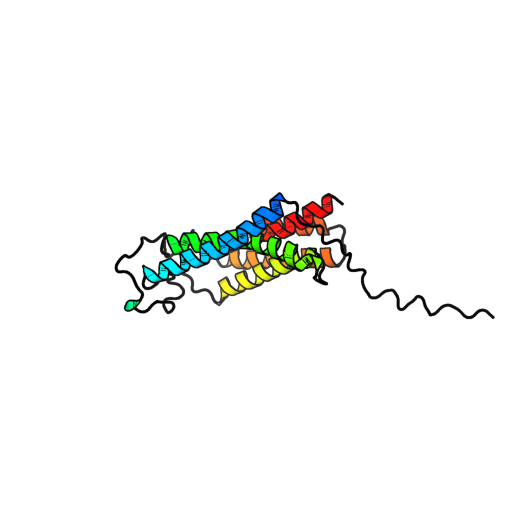-3.777 9.128 1.00 95.94 119 LEU A N 1
ATOM 945 C CA . LEU A 1 119 ? -10.402 -2.374 9.033 1.00 95.94 119 LEU A CA 1
ATOM 946 C C . LEU A 1 119 ? -9.077 -2.064 9.717 1.00 95.94 119 LEU A C 1
ATOM 948 O O . LEU A 1 119 ? -8.515 -1.003 9.483 1.00 95.94 119 LEU A O 1
ATOM 952 N N . THR A 1 120 ? -8.564 -2.977 10.536 1.00 96.50 120 THR A N 1
ATOM 953 C CA . THR A 1 120 ? -7.308 -2.764 11.263 1.00 96.50 120 THR A CA 1
ATOM 954 C C . THR A 1 120 ? -6.442 -4.007 11.209 1.00 96.50 120 THR A C 1
ATOM 956 O O . THR A 1 120 ? -5.299 -3.927 10.781 1.00 96.50 120 THR A O 1
ATOM 959 N N . GLY A 1 121 ? -6.986 -5.176 11.559 1.00 97.31 121 GLY A N 1
ATOM 960 C CA . GLY A 1 121 ? -6.238 -6.438 11.552 1.00 97.31 121 GLY A CA 1
ATOM 961 C C . GLY A 1 121 ? -5.609 -6.778 10.198 1.00 97.31 121 GLY A C 1
ATOM 962 O O . GLY A 1 121 ? -4.402 -7.002 10.116 1.00 97.31 121 GLY A O 1
ATOM 963 N N . VAL A 1 122 ? -6.401 -6.753 9.124 1.00 97.38 122 VAL A N 1
ATOM 964 C CA . VAL A 1 122 ? -5.934 -7.011 7.754 1.00 97.38 122 VAL A CA 1
ATOM 965 C C . VAL A 1 122 ? -4.918 -5.952 7.291 1.00 97.38 122 VAL A C 1
ATOM 967 O O . VAL A 1 122 ? -3.847 -6.347 6.822 1.00 97.38 122 VAL A O 1
ATOM 970 N N . PRO A 1 123 ? -5.161 -4.635 7.446 1.00 97.94 123 PRO A N 1
ATOM 971 C CA . PRO A 1 123 ? -4.139 -3.616 7.201 1.00 97.94 123 PRO A CA 1
ATOM 972 C C . PRO A 1 123 ? -2.829 -3.811 7.988 1.00 97.94 123 PRO A C 1
ATOM 974 O O . PRO A 1 123 ? -1.753 -3.696 7.405 1.00 97.94 123 PRO A O 1
ATOM 977 N N . VAL A 1 124 ? -2.888 -4.158 9.280 1.00 98.44 124 VAL A N 1
ATOM 978 C CA . VAL A 1 124 ? -1.700 -4.437 10.114 1.00 98.44 124 VAL A CA 1
ATOM 979 C C . VAL A 1 124 ? -0.925 -5.636 9.574 1.00 98.44 124 VAL A C 1
ATOM 981 O O . VAL A 1 124 ? 0.291 -5.556 9.402 1.00 98.44 124 VAL A O 1
ATOM 984 N N . ALA A 1 125 ? -1.618 -6.730 9.253 1.00 98.25 125 ALA A N 1
ATOM 985 C CA . ALA A 1 125 ? -0.998 -7.910 8.656 1.00 98.25 125 ALA A CA 1
ATOM 986 C C . ALA A 1 125 ? -0.361 -7.584 7.295 1.00 98.25 125 ALA A C 1
ATOM 988 O O . ALA A 1 125 ? 0.762 -7.998 7.019 1.00 98.25 125 ALA A O 1
ATOM 989 N N . THR A 1 126 ? -1.041 -6.778 6.478 1.00 97.62 126 THR A N 1
ATOM 990 C CA . THR A 1 126 ? -0.526 -6.296 5.188 1.00 97.62 126 THR A CA 1
ATOM 991 C C . THR A 1 126 ? 0.757 -5.484 5.375 1.00 97.62 126 THR A C 1
ATOM 993 O O . THR A 1 126 ? 1.753 -5.732 4.694 1.00 97.62 126 THR A O 1
ATOM 996 N N . MET A 1 127 ? 0.775 -4.561 6.345 1.00 97.88 127 MET A N 1
ATOM 997 C CA . MET A 1 127 ? 1.966 -3.778 6.678 1.00 97.88 127 MET A CA 1
ATOM 998 C C . MET A 1 127 ? 3.123 -4.677 7.116 1.00 97.88 127 MET A C 1
ATOM 1000 O O . MET A 1 127 ? 4.248 -4.475 6.661 1.00 97.88 127 MET A O 1
ATOM 1004 N N . MET A 1 128 ? 2.856 -5.673 7.965 1.00 98.00 128 MET A N 1
ATOM 1005 C CA . MET A 1 128 ? 3.862 -6.625 8.435 1.00 98.00 128 MET A CA 1
ATOM 1006 C C . MET A 1 128 ? 4.476 -7.400 7.267 1.00 98.00 128 MET A C 1
ATOM 1008 O O . MET A 1 128 ? 5.693 -7.377 7.098 1.00 98.00 128 MET A O 1
ATOM 1012 N N . VAL A 1 129 ? 3.642 -8.010 6.419 1.00 97.12 129 VAL A N 1
ATOM 1013 C CA . VAL A 1 129 ? 4.091 -8.787 5.254 1.00 97.12 129 VAL A CA 1
ATOM 1014 C C . VAL A 1 129 ? 4.951 -7.937 4.327 1.00 97.12 129 VAL A C 1
ATOM 1016 O O . VAL A 1 129 ? 6.049 -8.355 3.966 1.00 97.12 129 VAL A O 1
ATOM 1019 N N . PHE A 1 130 ? 4.507 -6.729 3.975 1.00 95.00 130 PHE A N 1
ATOM 1020 C CA . PHE A 1 130 ? 5.279 -5.867 3.081 1.00 95.00 130 PHE A CA 1
ATOM 1021 C C . PHE A 1 130 ? 6.559 -5.340 3.719 1.00 95.00 130 PHE A C 1
ATOM 1023 O O . PHE A 1 130 ? 7.592 -5.313 3.058 1.00 95.00 130 PHE A O 1
ATOM 1030 N N . THR A 1 131 ? 6.542 -4.997 5.007 1.00 95.56 131 THR A N 1
ATOM 1031 C CA . THR A 1 131 ? 7.752 -4.570 5.728 1.00 95.56 131 THR A CA 1
ATOM 1032 C C . THR A 1 131 ? 8.802 -5.681 5.741 1.00 95.56 131 THR A C 1
ATOM 1034 O O . THR A 1 131 ? 9.978 -5.429 5.465 1.00 95.56 131 THR A O 1
ATOM 1037 N N . THR A 1 132 ? 8.381 -6.920 6.006 1.00 96.00 132 THR A N 1
ATOM 1038 C CA . THR A 1 132 ? 9.254 -8.098 5.989 1.00 96.00 132 THR A CA 1
ATOM 1039 C C . THR A 1 132 ? 9.748 -8.415 4.586 1.00 96.00 132 THR A C 1
ATOM 1041 O O . THR A 1 132 ? 10.946 -8.629 4.391 1.00 96.00 132 THR A O 1
ATOM 1044 N N . TYR A 1 133 ? 8.861 -8.372 3.595 1.00 93.81 133 TYR A N 1
ATOM 1045 C CA . TYR A 1 133 ? 9.217 -8.592 2.200 1.00 93.81 133 TYR A CA 1
ATOM 1046 C C . TYR A 1 133 ? 10.271 -7.586 1.714 1.00 93.81 133 TYR A C 1
ATOM 1048 O O . TYR A 1 133 ? 11.330 -7.985 1.225 1.00 93.81 133 TYR A O 1
ATOM 1056 N N . CYS A 1 134 ? 10.049 -6.291 1.953 1.00 91.69 134 CYS A N 1
ATOM 1057 C CA . CYS A 1 134 ? 10.987 -5.233 1.577 1.00 91.69 134 CYS A CA 1
ATOM 1058 C C . CYS A 1 134 ? 12.340 -5.341 2.294 1.00 91.69 134 CYS A C 1
ATOM 1060 O O . CYS A 1 134 ? 13.364 -4.931 1.749 1.00 91.69 134 CYS A O 1
ATOM 1062 N N . ARG A 1 135 ? 12.371 -5.873 3.522 1.00 93.19 135 ARG A N 1
ATOM 1063 C CA . ARG A 1 135 ? 13.613 -6.007 4.291 1.00 93.19 135 ARG A CA 1
ATOM 1064 C C . ARG A 1 135 ? 14.504 -7.126 3.767 1.00 93.19 135 ARG A C 1
ATOM 1066 O O . ARG A 1 135 ? 15.710 -6.916 3.638 1.00 93.19 135 ARG A O 1
ATOM 1073 N N . PHE A 1 136 ? 13.918 -8.296 3.533 1.00 93.88 136 PHE A N 1
ATOM 1074 C CA . PHE A 1 136 ? 14.678 -9.532 3.351 1.00 93.88 136 PHE A CA 1
ATOM 1075 C C . PHE A 1 136 ? 14.697 -10.044 1.914 1.00 93.88 136 PHE A C 1
ATOM 1077 O O . PHE A 1 136 ? 15.638 -10.738 1.545 1.00 93.88 136 PHE A O 1
ATOM 1084 N N . PHE A 1 137 ? 13.687 -9.710 1.110 1.00 92.69 137 PHE A N 1
ATOM 1085 C CA . PHE A 1 137 ? 13.489 -10.340 -0.195 1.00 92.69 137 PHE A CA 1
ATOM 1086 C C . PHE A 1 137 ? 13.566 -9.358 -1.364 1.00 92.69 137 PHE A C 1
ATOM 1088 O O . PHE A 1 137 ? 13.951 -9.770 -2.453 1.00 92.69 137 PHE A O 1
ATOM 1095 N N . TRP A 1 138 ? 13.222 -8.081 -1.165 1.00 90.06 138 TRP A N 1
ATOM 1096 C CA . TRP A 1 138 ? 13.242 -7.094 -2.248 1.00 90.06 138 TRP A CA 1
ATOM 1097 C C . TRP A 1 138 ? 14.674 -6.693 -2.650 1.00 90.06 138 TRP A C 1
ATOM 1099 O O . TRP A 1 138 ? 15.402 -6.131 -1.821 1.00 90.06 138 TRP A O 1
ATOM 1109 N N . PRO A 1 139 ? 15.084 -6.899 -3.918 1.00 92.00 139 PRO A N 1
ATOM 1110 C CA . PRO A 1 139 ? 16.375 -6.432 -4.414 1.00 92.00 139 PRO A CA 1
ATOM 1111 C C . PRO A 1 139 ? 16.417 -4.900 -4.468 1.00 92.00 139 PRO A C 1
ATOM 1113 O O . PRO A 1 139 ? 15.655 -4.263 -5.200 1.00 92.00 139 PRO A O 1
ATOM 1116 N N . LYS A 1 140 ? 17.302 -4.301 -3.668 1.00 90.88 140 LYS A N 1
ATOM 1117 C CA . LYS A 1 140 ? 17.450 -2.843 -3.546 1.00 90.88 140 LYS A CA 1
ATOM 1118 C C . LYS A 1 140 ? 18.246 -2.292 -4.724 1.00 90.88 140 LYS A C 1
ATOM 1120 O O . LYS A 1 140 ? 19.352 -2.755 -4.991 1.00 90.88 140 LYS A O 1
ATOM 1125 N N . LEU A 1 141 ? 17.684 -1.299 -5.403 1.00 91.25 141 LEU A N 1
ATOM 1126 C CA . LEU A 1 141 ? 18.304 -0.655 -6.557 1.00 91.25 141 LEU A CA 1
ATOM 1127 C C . LEU A 1 141 ? 19.286 0.416 -6.101 1.00 91.25 141 LEU A C 1
ATOM 1129 O O . LEU A 1 141 ? 18.983 1.169 -5.188 1.00 91.25 141 LEU A O 1
ATOM 1133 N N . TYR A 1 142 ? 20.452 0.509 -6.736 1.00 91.06 142 TYR A N 1
ATOM 1134 C CA . TYR A 1 142 ? 21.425 1.557 -6.431 1.00 91.06 142 TYR A CA 1
ATOM 1135 C C . TYR A 1 142 ? 21.547 2.546 -7.603 1.00 91.06 142 TYR A C 1
ATOM 1137 O O . TYR A 1 142 ? 21.705 2.095 -8.739 1.00 91.06 142 TYR A O 1
ATOM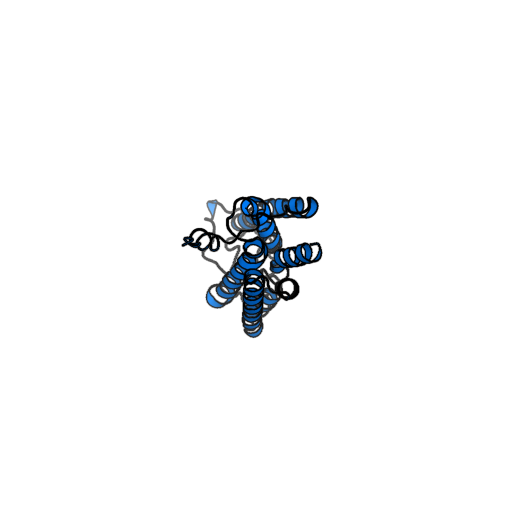 1145 N N . PRO A 1 143 ? 21.516 3.870 -7.352 1.00 93.38 143 PRO A N 1
ATOM 1146 C CA . PRO A 1 143 ? 21.310 4.524 -6.053 1.00 93.38 143 PRO A CA 1
ATOM 1147 C C . PRO A 1 143 ? 19.866 4.408 -5.536 1.00 93.38 143 PRO A C 1
ATOM 1149 O O . PRO A 1 143 ? 18.943 4.106 -6.293 1.00 93.38 143 PRO A O 1
ATOM 1152 N N . ALA A 1 144 ? 19.674 4.664 -4.238 1.00 94.12 144 ALA A N 1
ATOM 1153 C CA . ALA A 1 144 ? 18.339 4.776 -3.655 1.00 94.12 144 ALA A CA 1
ATOM 1154 C C . ALA A 1 144 ? 17.540 5.894 -4.348 1.00 94.12 144 ALA A C 1
ATOM 1156 O O . ALA A 1 144 ? 18.117 6.864 -4.839 1.00 94.12 144 ALA A O 1
ATOM 1157 N N . THR A 1 145 ? 16.214 5.757 -4.400 1.00 93.88 145 THR A N 1
ATOM 1158 C CA . THR A 1 145 ? 15.358 6.667 -5.167 1.00 93.88 145 THR A CA 1
ATOM 1159 C C . THR A 1 145 ? 14.095 7.050 -4.407 1.00 93.88 145 THR A C 1
ATOM 1161 O O . THR A 1 145 ? 13.464 6.224 -3.749 1.00 93.88 145 THR A O 1
ATOM 1164 N N . TRP A 1 146 ? 13.681 8.308 -4.545 1.00 92.38 146 TRP A N 1
ATOM 1165 C CA . TRP A 1 146 ? 12.414 8.808 -4.007 1.00 92.38 146 TRP A CA 1
ATOM 1166 C C . TRP A 1 146 ? 11.196 8.128 -4.653 1.00 92.38 146 TRP A C 1
ATOM 1168 O O . TRP A 1 146 ? 10.130 8.062 -4.043 1.00 92.38 146 TRP A O 1
ATOM 1178 N N . ASN A 1 147 ? 11.363 7.589 -5.864 1.00 93.31 147 ASN A N 1
ATOM 1179 C CA . ASN A 1 147 ? 10.319 6.919 -6.635 1.00 93.31 147 ASN A CA 1
ATOM 1180 C C . ASN A 1 147 ? 10.092 5.457 -6.185 1.00 93.31 147 ASN A C 1
ATOM 1182 O O . ASN A 1 147 ? 9.360 4.715 -6.835 1.00 93.31 147 ASN A O 1
ATOM 1186 N N . ALA A 1 148 ? 10.738 5.010 -5.101 1.00 91.75 148 ALA A N 1
ATOM 1187 C CA . ALA A 1 148 ? 10.594 3.646 -4.611 1.00 91.75 148 ALA A CA 1
ATOM 1188 C C . ALA A 1 148 ? 9.187 3.411 -4.017 1.00 91.75 148 ALA A C 1
ATOM 1190 O O . ALA A 1 148 ? 8.747 4.172 -3.146 1.00 91.75 148 ALA A O 1
ATOM 1191 N N . PRO A 1 149 ? 8.475 2.356 -4.450 1.00 89.56 149 PRO A N 1
ATOM 1192 C CA . PRO A 1 149 ? 7.104 2.100 -4.026 1.00 89.56 149 PRO A CA 1
ATOM 1193 C C . PRO A 1 149 ? 7.040 1.683 -2.560 1.00 89.56 149 PRO A C 1
ATOM 1195 O O . PRO A 1 149 ? 7.892 0.950 -2.057 1.00 89.56 149 PRO A O 1
ATOM 1198 N N . SER A 1 150 ? 5.992 2.111 -1.862 1.00 91.44 150 SER A N 1
ATOM 1199 C CA . SER A 1 150 ? 5.775 1.719 -0.470 1.00 91.44 150 SER A CA 1
ATOM 1200 C C . SER A 1 150 ? 4.365 2.050 -0.008 1.00 91.44 150 SER A C 1
ATOM 1202 O O . SER A 1 150 ? 3.776 3.045 -0.410 1.00 91.44 150 SER A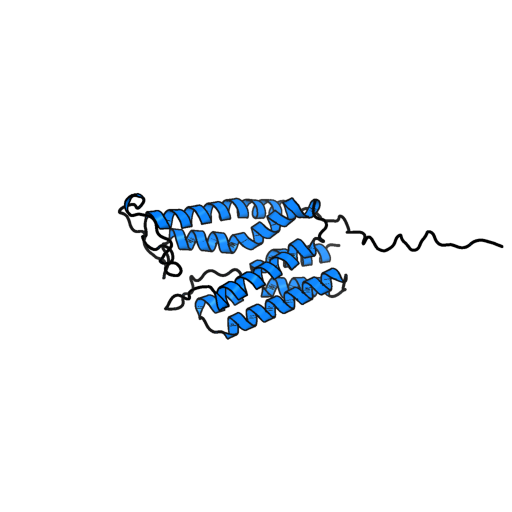 O 1
ATOM 1204 N N . TYR A 1 151 ? 3.827 1.221 0.877 1.00 91.31 151 TYR A N 1
ATOM 1205 C CA . TYR A 1 151 ? 2.426 1.317 1.289 1.00 91.31 151 TYR A CA 1
ATOM 1206 C C . TYR A 1 151 ? 2.205 2.205 2.524 1.00 91.31 151 TYR A C 1
ATOM 1208 O O . TYR A 1 151 ? 1.066 2.477 2.893 1.00 91.31 151 TYR A O 1
ATOM 1216 N N . THR A 1 152 ? 3.282 2.679 3.154 1.00 95.81 152 THR A N 1
ATOM 1217 C CA . THR A 1 152 ? 3.253 3.641 4.266 1.00 95.81 152 THR A CA 1
ATOM 1218 C C . THR A 1 152 ? 4.395 4.643 4.123 1.00 95.81 152 THR A C 1
ATOM 1220 O O . THR A 1 152 ? 5.426 4.319 3.531 1.00 95.81 152 THR A O 1
ATOM 1223 N N . LEU A 1 153 ? 4.258 5.833 4.713 1.00 94.62 153 LEU A N 1
ATOM 1224 C CA . LEU A 1 153 ? 5.320 6.851 4.709 1.00 94.62 153 LEU A CA 1
ATOM 1225 C C . LEU A 1 153 ? 6.614 6.370 5.388 1.00 94.62 153 LEU A C 1
ATOM 1227 O O . LEU A 1 153 ? 7.711 6.686 4.933 1.00 94.62 153 LEU A O 1
ATOM 1231 N N . VAL A 1 154 ? 6.509 5.565 6.450 1.00 96.38 154 VAL A N 1
ATOM 1232 C CA . VAL A 1 154 ? 7.690 4.991 7.116 1.00 96.38 154 VAL A CA 1
ATOM 1233 C C . VAL A 1 154 ? 8.383 3.940 6.240 1.00 96.38 154 VAL A C 1
ATOM 1235 O O . VAL A 1 154 ? 9.610 3.931 6.132 1.00 96.38 154 VAL A O 1
ATOM 1238 N N . CYS A 1 155 ? 7.615 3.102 5.537 1.00 94.31 155 CYS A N 1
ATOM 1239 C CA . CYS A 1 155 ? 8.173 2.163 4.567 1.00 94.31 155 CYS A CA 1
ATOM 1240 C C . CYS A 1 155 ? 8.790 2.897 3.371 1.00 94.31 155 CYS A C 1
ATOM 1242 O O . CYS A 1 155 ? 9.818 2.452 2.860 1.00 94.31 155 CYS A O 1
ATOM 1244 N N . TRP A 1 156 ? 8.209 4.025 2.954 1.00 95.75 156 TRP A N 1
ATOM 1245 C CA . TRP A 1 156 ? 8.769 4.883 1.911 1.00 95.75 156 TRP A CA 1
ATOM 1246 C C . TRP A 1 156 ? 10.152 5.386 2.296 1.00 95.75 156 TRP A C 1
ATOM 1248 O O . TRP A 1 156 ? 11.092 5.206 1.529 1.00 95.75 156 TRP A O 1
ATOM 1258 N N . ALA A 1 157 ? 10.300 5.931 3.508 1.00 96.06 157 ALA A N 1
ATOM 1259 C CA . ALA A 1 157 ? 11.578 6.430 4.008 1.00 96.06 157 ALA A CA 1
ATOM 1260 C C . ALA A 1 157 ? 12.660 5.338 4.011 1.00 96.06 157 ALA A C 1
ATOM 1262 O O . ALA A 1 157 ? 13.819 5.604 3.685 1.00 96.06 157 ALA A O 1
ATOM 1263 N N . TYR A 1 158 ? 12.289 4.087 4.307 1.00 95.25 158 TYR A N 1
ATOM 1264 C CA . TYR A 1 158 ? 13.207 2.961 4.150 1.00 95.25 158 TYR A CA 1
ATOM 1265 C C . TYR A 1 158 ? 13.566 2.705 2.686 1.00 95.25 158 TYR A C 1
ATOM 1267 O O . TYR A 1 158 ? 14.741 2.567 2.362 1.00 95.25 158 TYR A O 1
ATOM 1275 N N . CYS A 1 159 ? 12.579 2.639 1.795 1.00 92.69 159 CYS A N 1
ATOM 1276 C CA . CYS A 1 159 ? 12.811 2.306 0.391 1.00 92.69 159 CYS A CA 1
ATOM 1277 C C . CYS A 1 159 ? 13.556 3.415 -0.374 1.00 92.69 159 CYS A C 1
ATOM 1279 O O . CYS A 1 159 ? 14.252 3.112 -1.341 1.00 92.69 159 CYS A O 1
ATOM 1281 N N . SER A 1 160 ? 13.460 4.668 0.077 1.00 94.81 160 SER A N 1
ATOM 1282 C CA . SER A 1 160 ? 14.117 5.823 -0.540 1.00 94.81 160 SER A CA 1
ATOM 1283 C C . SER A 1 160 ? 15.518 6.122 -0.004 1.00 94.81 160 SER A C 1
ATOM 1285 O O . SER A 1 160 ? 16.257 6.866 -0.642 1.00 94.81 160 SER A O 1
ATOM 1287 N N . SER A 1 161 ? 15.911 5.533 1.132 1.00 95.12 161 SER A N 1
ATOM 1288 C CA . SER A 1 161 ? 17.226 5.772 1.759 1.00 95.12 161 SER A CA 1
ATOM 1289 C C . SER A 1 161 ? 18.031 4.508 2.073 1.00 95.12 161 SER A C 1
ATOM 1291 O O . SER A 1 161 ? 19.237 4.577 2.294 1.00 95.12 161 SER A O 1
ATOM 1293 N N . TYR A 1 162 ? 17.370 3.352 2.143 1.00 93.38 162 TYR A N 1
ATOM 1294 C CA . TYR A 1 162 ? 17.883 2.071 2.641 1.00 93.38 162 TYR A CA 1
ATOM 1295 C C . TYR A 1 162 ? 18.445 2.080 4.067 1.00 93.38 162 TYR A C 1
ATOM 1297 O O . TYR A 1 162 ? 19.053 1.091 4.485 1.00 93.38 162 TYR A O 1
ATOM 1305 N N . ILE A 1 163 ? 18.186 3.131 4.853 1.00 95.94 163 ILE A N 1
ATOM 1306 C CA . ILE A 1 163 ? 18.634 3.232 6.245 1.00 95.94 163 ILE A CA 1
ATOM 1307 C C . ILE A 1 163 ? 17.814 2.265 7.118 1.00 95.94 163 ILE A C 1
ATOM 1309 O O . ILE A 1 163 ? 16.602 2.454 7.246 1.00 95.94 163 ILE A O 1
ATOM 1313 N N . PRO A 1 164 ? 18.435 1.259 7.769 1.00 95.06 164 PRO A N 1
ATOM 1314 C CA . PRO A 1 164 ? 17.728 0.243 8.554 1.00 95.06 164 PRO A CA 1
ATOM 1315 C C . PRO A 1 164 ? 16.762 0.779 9.611 1.00 95.06 164 PRO A C 1
ATOM 1317 O O . PRO A 1 164 ? 15.704 0.184 9.789 1.00 95.06 164 PRO A O 1
ATOM 1320 N N . PHE A 1 165 ? 17.083 1.924 10.220 1.00 97.62 165 PHE A N 1
ATOM 1321 C CA . PHE A 1 165 ? 16.247 2.603 11.210 1.00 97.62 165 PHE A CA 1
ATOM 1322 C C . PHE A 1 165 ? 14.783 2.753 10.770 1.00 97.62 165 PHE A C 1
ATOM 1324 O O . PHE A 1 165 ? 13.875 2.484 11.551 1.00 97.62 165 PHE A O 1
ATOM 1331 N N . TRP A 1 166 ? 14.527 3.121 9.510 1.00 97.44 166 TRP A N 1
ATOM 1332 C CA . TRP A 1 166 ? 13.158 3.281 9.010 1.00 97.44 166 TRP A CA 1
ATOM 1333 C C . TRP A 1 166 ? 12.398 1.955 8.932 1.00 97.44 166 TRP A C 1
ATOM 1335 O O . TRP A 1 166 ? 11.193 1.916 9.164 1.00 97.44 166 TRP A O 1
ATOM 1345 N N . ASN A 1 167 ? 13.089 0.853 8.638 1.00 95.62 167 ASN A N 1
ATOM 1346 C CA . ASN A 1 167 ? 12.474 -0.471 8.635 1.00 95.62 167 ASN A CA 1
ATOM 1347 C C . ASN A 1 167 ? 12.168 -0.953 10.060 1.00 95.62 167 ASN A C 1
ATOM 1349 O O . ASN A 1 167 ? 11.088 -1.489 10.295 1.00 95.62 167 ASN A O 1
ATOM 1353 N N . ASP A 1 168 ? 13.068 -0.700 11.011 1.00 97.81 168 ASP A N 1
ATOM 1354 C CA . ASP A 1 168 ? 12.839 -1.008 12.428 1.00 97.81 168 ASP A CA 1
ATOM 1355 C C . ASP A 1 168 ? 11.662 -0.185 12.980 1.00 97.81 168 ASP A C 1
ATOM 1357 O O . ASP A 1 168 ? 10.789 -0.712 13.672 1.00 97.81 168 ASP A O 1
ATOM 1361 N N . LEU A 1 169 ? 11.562 1.090 12.584 1.00 98.38 169 LEU A N 1
ATOM 1362 C CA . LEU A 1 169 ? 10.420 1.943 12.910 1.00 98.38 169 LEU A CA 1
ATOM 1363 C C . LEU A 1 169 ? 9.116 1.420 12.288 1.00 98.38 169 LEU A C 1
ATOM 1365 O O . LEU A 1 169 ? 8.078 1.449 12.945 1.00 98.38 169 LEU A O 1
ATOM 1369 N N . ALA A 1 170 ? 9.145 0.887 11.063 1.00 97.75 170 ALA A N 1
ATOM 1370 C CA . ALA A 1 170 ? 7.970 0.253 10.464 1.00 97.75 170 ALA A CA 1
ATOM 1371 C C . ALA A 1 170 ? 7.494 -0.961 11.286 1.00 97.75 170 ALA A C 1
ATOM 1373 O O . ALA A 1 170 ? 6.293 -1.098 11.526 1.00 97.75 170 ALA A O 1
ATOM 1374 N N . TYR A 1 171 ? 8.404 -1.794 11.806 1.00 98.31 171 TYR A N 1
ATOM 1375 C CA . TYR A 1 171 ? 8.032 -2.864 12.740 1.00 98.31 171 TYR A CA 1
ATOM 1376 C C . TYR A 1 171 ? 7.467 -2.331 14.061 1.00 98.31 171 TYR A C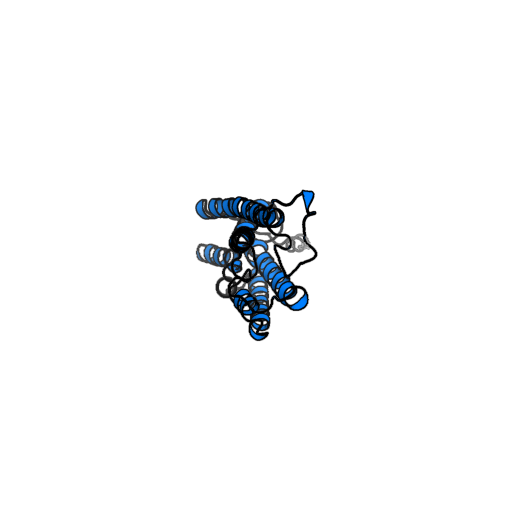 1
ATOM 1378 O O . TYR A 1 171 ? 6.501 -2.897 14.575 1.00 98.31 171 TYR A O 1
ATOM 1386 N N . ALA A 1 172 ? 7.992 -1.224 14.590 1.00 98.50 172 ALA A N 1
ATOM 1387 C CA . ALA A 1 172 ? 7.408 -0.577 15.765 1.00 98.50 172 ALA A CA 1
ATOM 1388 C C . ALA A 1 172 ? 5.957 -0.127 15.502 1.00 98.50 172 ALA A C 1
ATOM 1390 O O . ALA A 1 172 ? 5.074 -0.374 16.325 1.00 98.50 172 ALA A O 1
ATOM 1391 N N . VAL A 1 173 ? 5.674 0.444 14.325 1.00 98.56 173 VAL A N 1
ATOM 1392 C CA . VAL A 1 173 ? 4.304 0.801 13.912 1.00 98.56 173 VAL A CA 1
ATOM 1393 C C . VAL A 1 173 ? 3.412 -0.441 13.783 1.00 98.56 173 VAL A C 1
ATOM 1395 O O . VAL A 1 173 ? 2.253 -0.405 14.200 1.00 98.56 173 VAL A O 1
ATOM 1398 N N . VAL A 1 174 ? 3.933 -1.566 13.280 1.00 98.56 174 VAL A N 1
ATOM 1399 C CA . VAL A 1 174 ? 3.206 -2.852 13.265 1.00 98.56 174 VAL A CA 1
ATOM 1400 C C . VAL A 1 174 ? 2.855 -3.305 14.685 1.00 98.56 174 VAL A C 1
ATOM 1402 O O . VAL A 1 174 ? 1.712 -3.688 14.925 1.00 98.56 174 VAL A O 1
ATOM 1405 N N . ILE A 1 175 ? 3.785 -3.218 15.640 1.00 98.62 175 ILE A N 1
ATOM 1406 C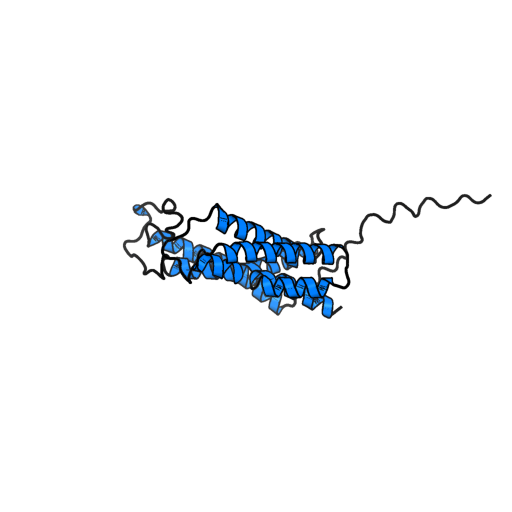 CA . ILE A 1 175 ? 3.541 -3.584 17.047 1.00 98.62 175 ILE A CA 1
ATOM 1407 C C . ILE A 1 175 ? 2.436 -2.712 17.656 1.00 98.62 175 ILE A C 1
ATOM 1409 O O . ILE A 1 175 ? 1.529 -3.240 18.304 1.00 98.62 175 ILE A O 1
ATOM 1413 N N . VAL A 1 176 ? 2.453 -1.398 17.400 1.00 98.56 176 VAL A N 1
ATOM 1414 C CA . VAL A 1 176 ? 1.364 -0.489 17.807 1.00 98.56 176 VAL A CA 1
ATOM 1415 C C . VAL A 1 176 ? 0.027 -0.944 17.212 1.00 98.56 176 VAL A C 1
ATOM 1417 O O . VAL A 1 176 ? -0.982 -0.975 17.915 1.00 98.56 176 VAL A O 1
ATOM 1420 N N . GLY A 1 177 ? 0.021 -1.367 15.947 1.00 98.19 177 GLY A N 1
ATOM 1421 C CA . GLY A 1 177 ? -1.163 -1.895 15.270 1.00 98.19 177 GLY A CA 1
ATOM 1422 C C . GLY A 1 177 ? -1.694 -3.189 15.875 1.00 98.19 177 GLY A C 1
ATOM 1423 O O . GLY A 1 177 ? -2.897 -3.312 16.098 1.00 98.19 177 GLY A O 1
ATOM 1424 N N . ILE A 1 178 ? -0.812 -4.131 16.217 1.00 98.50 178 ILE A N 1
ATOM 1425 C CA . ILE A 1 178 ? -1.179 -5.356 16.946 1.00 98.50 178 ILE A CA 1
ATOM 1426 C C . ILE A 1 178 ? -1.815 -4.991 18.293 1.00 98.50 178 ILE A C 1
ATOM 1428 O O . ILE A 1 178 ? -2.852 -5.549 18.656 1.00 98.50 178 ILE A O 1
ATOM 1432 N N . GLY A 1 179 ? -1.245 -4.013 19.002 1.00 98.31 179 GLY A N 1
ATOM 1433 C CA . GLY A 1 179 ? -1.825 -3.459 20.224 1.00 98.31 179 GLY A CA 1
ATOM 1434 C C . GLY A 1 179 ? -3.229 -2.891 20.001 1.00 98.31 179 GLY A C 1
ATOM 1435 O O . GLY A 1 179 ? -4.149 -3.236 20.739 1.00 98.31 179 GLY A O 1
ATOM 1436 N N . ALA A 1 180 ? -3.430 -2.090 18.952 1.00 97.81 180 ALA A N 1
ATOM 1437 C CA . ALA A 1 180 ? -4.734 -1.524 18.605 1.00 97.81 180 ALA A CA 1
ATOM 1438 C C . ALA A 1 180 ? -5.780 -2.608 18.280 1.00 97.81 180 ALA A C 1
ATOM 1440 O O . ALA A 1 180 ? -6.918 -2.525 18.743 1.00 97.81 180 ALA A O 1
ATOM 1441 N N . VAL A 1 181 ? -5.391 -3.661 17.553 1.00 97.19 181 VAL A N 1
ATOM 1442 C CA . VAL A 1 181 ? -6.250 -4.827 17.278 1.00 97.19 181 VAL A CA 1
ATOM 1443 C C . VAL A 1 181 ? -6.604 -5.564 18.570 1.00 97.19 181 VAL A C 1
ATOM 1445 O O . VAL A 1 181 ? -7.764 -5.919 18.773 1.00 97.19 181 VAL A O 1
ATOM 1448 N N . ALA A 1 182 ? -5.641 -5.761 19.473 1.00 97.31 182 ALA A N 1
ATOM 1449 C CA . ALA A 1 182 ? -5.878 -6.412 20.759 1.00 97.31 182 ALA A CA 1
ATOM 1450 C C . ALA A 1 182 ? -6.803 -5.590 21.673 1.00 97.31 182 ALA A C 1
ATOM 1452 O O . ALA A 1 182 ? -7.666 -6.163 22.338 1.00 97.31 182 ALA A O 1
ATOM 1453 N N . LEU A 1 183 ? -6.660 -4.260 21.689 1.00 96.81 183 LEU A N 1
ATOM 1454 C CA . LEU A 1 183 ? -7.571 -3.358 22.402 1.00 96.81 183 LEU A CA 1
ATOM 1455 C C . LEU A 1 183 ? -8.993 -3.456 21.841 1.00 96.81 183 LEU A C 1
ATOM 1457 O O . LEU A 1 183 ? -9.932 -3.608 22.622 1.00 96.81 183 LEU A O 1
ATOM 1461 N N . ALA A 1 184 ? -9.130 -3.450 20.511 1.00 94.44 184 ALA A N 1
ATOM 1462 C CA . ALA A 1 184 ? -10.416 -3.588 19.833 1.00 94.44 184 ALA A CA 1
ATOM 1463 C C . ALA A 1 184 ? -11.079 -4.946 20.096 1.00 94.44 184 ALA A C 1
ATOM 1465 O O . ALA A 1 184 ? -12.290 -5.005 20.266 1.00 94.44 184 ALA A O 1
ATOM 1466 N N . TYR A 1 185 ? -10.296 -6.026 20.158 1.00 93.81 185 TYR A N 1
ATOM 1467 C CA . TYR A 1 185 ? -10.791 -7.368 20.476 1.00 93.81 185 TYR A CA 1
ATOM 1468 C C . TYR A 1 185 ? -11.281 -7.499 21.925 1.00 93.81 185 TYR A C 1
ATOM 1470 O O . TYR A 1 185 ? -12.157 -8.308 22.211 1.00 93.81 185 TYR A O 1
ATOM 1478 N N . ARG A 1 186 ? -10.706 -6.721 22.849 1.00 93.81 186 ARG A N 1
ATOM 1479 C CA . ARG A 1 186 ? -11.070 -6.717 24.275 1.00 93.81 186 ARG A CA 1
ATOM 1480 C C . ARG A 1 186 ? -12.117 -5.661 24.636 1.00 93.81 186 ARG A C 1
ATOM 1482 O O . ARG A 1 186 ? -12.326 -5.435 25.824 1.00 93.81 186 ARG A O 1
ATOM 1489 N N . ASP A 1 187 ? -12.700 -4.982 23.648 1.00 90.00 187 ASP A N 1
ATOM 1490 C CA . ASP A 1 187 ? -13.643 -3.874 23.846 1.00 90.00 187 ASP A CA 1
ATOM 1491 C C . ASP A 1 187 ? -13.128 -2.812 24.839 1.00 90.00 187 ASP A C 1
ATOM 1493 O O . ASP A 1 187 ? -13.850 -2.291 25.688 1.00 90.00 187 ASP A O 1
ATOM 1497 N N . SER A 1 188 ? -11.833 -2.488 24.753 1.00 94.69 188 SER A N 1
ATOM 1498 C CA . SER A 1 188 ? -11.191 -1.545 25.673 1.00 94.69 188 SER A CA 1
ATOM 1499 C C . SER A 1 188 ? -11.669 -0.102 25.442 1.00 94.69 188 SER A C 1
ATOM 1501 O O . SER A 1 188 ? -11.820 0.298 24.280 1.00 94.69 188 SER A O 1
ATOM 1503 N N . PRO A 1 189 ? -11.776 0.744 26.490 1.00 94.19 189 PRO A N 1
ATOM 1504 C CA . PRO A 1 189 ? -12.048 2.177 26.323 1.00 94.19 189 PRO A CA 1
ATOM 1505 C C . PRO A 1 189 ? -10.977 2.906 25.491 1.00 94.19 189 PRO A C 1
ATOM 1507 O O . PRO A 1 189 ? -11.258 3.932 24.877 1.00 94.19 189 PRO A O 1
ATOM 1510 N N . TRP A 1 190 ? -9.760 2.360 25.404 1.00 96.38 190 TRP A N 1
ATOM 1511 C CA . TRP A 1 190 ? -8.657 2.938 24.627 1.00 96.38 190 TRP A CA 1
ATOM 1512 C C . TRP A 1 190 ? -8.677 2.567 23.140 1.00 96.38 190 TRP A C 1
ATOM 1514 O O . TRP A 1 190 ? -7.818 3.028 22.388 1.00 96.38 190 TRP A O 1
ATOM 1524 N N . THR A 1 191 ? -9.645 1.756 22.699 1.00 95.88 191 THR A N 1
ATOM 1525 C CA . THR A 1 191 ? -9.719 1.246 21.321 1.00 95.88 191 THR A CA 1
ATOM 1526 C C . THR A 1 191 ? -9.677 2.372 20.294 1.00 95.88 191 THR A C 1
ATOM 1528 O O . THR A 1 191 ? -8.833 2.357 19.405 1.00 95.88 191 THR A O 1
ATOM 1531 N N . THR A 1 192 ? -10.535 3.383 20.434 1.00 96.88 192 THR A N 1
ATOM 1532 C CA . THR A 1 192 ? -10.621 4.499 19.480 1.00 96.88 192 THR A CA 1
ATOM 1533 C C . THR A 1 192 ? -9.294 5.246 19.349 1.00 96.88 192 THR A C 1
ATOM 1535 O O . THR A 1 192 ? -8.854 5.532 18.237 1.00 96.88 192 THR A O 1
ATOM 1538 N N . CYS A 1 193 ? -8.622 5.507 20.475 1.00 97.81 193 CYS A N 1
ATOM 1539 C CA . CYS A 1 193 ? -7.321 6.171 20.495 1.00 97.81 193 CYS A CA 1
ATOM 1540 C C . CYS A 1 193 ? -6.244 5.309 19.817 1.00 97.81 193 CYS A C 1
ATOM 1542 O O . CYS A 1 193 ? -5.523 5.795 18.947 1.00 97.81 193 CYS A O 1
ATOM 1544 N N . GLY A 1 194 ? -6.185 4.013 20.141 1.00 97.75 194 GLY A N 1
ATOM 1545 C CA . GLY A 1 194 ? -5.234 3.080 19.532 1.00 97.75 194 GLY A CA 1
ATOM 1546 C C . GLY A 1 194 ? -5.403 2.958 18.015 1.00 97.75 194 GLY A C 1
ATOM 1547 O O . GLY A 1 194 ? -4.418 3.004 17.280 1.00 97.75 194 GLY A O 1
ATOM 1548 N N . LEU A 1 195 ? -6.649 2.868 17.538 1.00 97.81 195 LEU A N 1
ATOM 1549 C CA . LEU A 1 195 ? -6.974 2.836 16.110 1.00 97.81 195 LEU A CA 1
ATOM 1550 C C . LEU A 1 195 ? -6.554 4.127 15.394 1.00 97.81 195 LEU A C 1
ATOM 1552 O O . LEU A 1 195 ? -5.963 4.061 14.317 1.00 97.81 195 LEU A O 1
ATOM 1556 N N . ALA A 1 196 ? -6.818 5.289 16.000 1.00 98.12 196 ALA A N 1
ATOM 1557 C CA . ALA A 1 196 ? -6.446 6.583 15.437 1.00 98.12 196 ALA A CA 1
ATOM 1558 C C . ALA A 1 196 ? -4.922 6.767 15.362 1.00 98.12 196 ALA A C 1
ATOM 1560 O O . ALA A 1 196 ? -4.399 7.120 14.305 1.00 98.12 196 ALA A O 1
ATOM 1561 N N . ILE A 1 197 ? -4.204 6.470 16.453 1.00 98.31 197 ILE A N 1
ATOM 1562 C CA . ILE A 1 197 ? -2.736 6.548 16.507 1.00 98.31 197 ILE A CA 1
ATOM 1563 C C . ILE A 1 197 ? -2.126 5.654 15.431 1.00 98.31 197 ILE A C 1
ATOM 1565 O O . ILE A 1 197 ? -1.310 6.116 14.633 1.00 98.31 197 ILE A O 1
ATOM 1569 N N . TRP A 1 198 ? -2.541 4.386 15.372 1.00 98.44 198 TRP A N 1
ATOM 1570 C CA . TRP A 1 198 ? -2.012 3.468 14.371 1.00 98.44 198 TRP A CA 1
ATOM 1571 C C . TRP A 1 198 ? -2.344 3.922 12.945 1.00 98.44 198 TRP A C 1
ATOM 1573 O O . TRP A 1 198 ? -1.464 3.928 12.087 1.00 98.44 198 TRP A O 1
ATOM 1583 N N . GLY A 1 199 ? -3.581 4.359 12.697 1.00 98.06 199 GLY A N 1
ATOM 1584 C CA . GLY A 1 199 ? -4.017 4.822 11.382 1.00 98.06 199 GLY A CA 1
ATOM 1585 C C . GLY A 1 199 ? -3.203 6.009 10.850 1.00 98.06 199 GLY A C 1
ATOM 1586 O O . GLY A 1 199 ? -2.889 6.046 9.661 1.00 98.06 199 GLY A O 1
ATOM 1587 N N . ILE A 1 200 ? -2.806 6.939 11.728 1.00 98.25 200 ILE A N 1
ATOM 1588 C CA . ILE A 1 200 ? -1.924 8.067 11.385 1.00 98.25 200 ILE A CA 1
ATOM 1589 C C . ILE A 1 200 ? -0.505 7.569 11.090 1.00 98.25 200 ILE A C 1
ATOM 1591 O O . ILE A 1 200 ? 0.067 7.909 10.056 1.00 98.25 200 ILE A O 1
ATOM 1595 N N . LEU A 1 201 ? 0.061 6.741 11.973 1.00 98.19 201 LEU A N 1
ATOM 1596 C CA . LEU A 1 201 ? 1.431 6.233 11.824 1.00 98.19 201 LEU A CA 1
ATOM 1597 C C . LEU A 1 201 ? 1.607 5.348 10.579 1.00 98.19 201 LEU A C 1
ATOM 1599 O O . LEU A 1 201 ? 2.674 5.338 9.968 1.00 98.19 201 LEU A O 1
ATOM 1603 N N . ALA A 1 202 ? 0.563 4.614 10.194 1.00 97.81 202 ALA A N 1
ATOM 1604 C CA . ALA A 1 202 ? 0.553 3.724 9.040 1.00 97.81 202 ALA A CA 1
ATOM 1605 C C . ALA A 1 202 ? -0.013 4.381 7.768 1.00 97.81 202 ALA A C 1
ATOM 1607 O O . ALA A 1 202 ? -0.357 3.676 6.820 1.00 97.81 202 ALA A O 1
ATOM 1608 N N . PHE A 1 203 ? -0.150 5.709 7.711 1.00 96.56 203 PHE A N 1
ATOM 1609 C CA . PHE A 1 203 ? -0.689 6.386 6.529 1.00 96.56 203 PHE A CA 1
ATOM 1610 C C . PHE A 1 203 ? 0.159 6.107 5.264 1.00 96.56 203 PHE A C 1
ATOM 1612 O O . PHE A 1 203 ? 1.393 6.138 5.347 1.00 96.56 203 PHE A O 1
ATOM 1619 N N . PRO A 1 204 ? -0.457 5.869 4.082 1.00 96.12 204 PRO A N 1
ATOM 1620 C CA . PRO A 1 204 ? -1.904 5.827 3.810 1.00 96.12 204 PRO A CA 1
ATOM 1621 C C . PRO A 1 204 ? -2.592 4.478 4.084 1.00 96.12 204 PRO A C 1
ATOM 1623 O O . PRO A 1 204 ? -3.819 4.437 4.164 1.00 96.12 204 PRO A O 1
ATOM 1626 N N . LEU A 1 205 ? -1.856 3.378 4.267 1.00 97.56 205 LEU A N 1
ATOM 1627 C CA . LEU A 1 205 ? -2.432 2.052 4.554 1.00 97.56 205 LEU A CA 1
ATOM 1628 C C . LEU A 1 205 ? -3.361 2.036 5.782 1.00 97.56 205 LEU A C 1
ATOM 1630 O O . LEU A 1 205 ? -4.284 1.229 5.840 1.00 97.56 205 LEU A O 1
ATOM 1634 N N . GLY A 1 206 ? -3.139 2.935 6.742 1.00 97.56 206 GLY A N 1
ATOM 1635 C CA . GLY A 1 206 ? -3.926 3.083 7.965 1.00 97.56 206 GLY A CA 1
ATOM 1636 C C . GLY A 1 206 ? -5.317 3.716 7.808 1.00 97.56 206 GLY A C 1
ATOM 1637 O O . GLY A 1 206 ? -6.073 3.744 8.779 1.00 97.56 206 GLY A O 1
ATOM 1638 N N . ILE A 1 207 ? -5.699 4.195 6.616 1.00 97.38 207 ILE A N 1
ATOM 1639 C CA . ILE A 1 207 ? -7.012 4.828 6.363 1.00 97.38 207 ILE A CA 1
ATOM 1640 C C . ILE A 1 207 ? -8.210 3.974 6.834 1.00 97.38 207 ILE A C 1
ATOM 1642 O O . ILE A 1 207 ? -9.104 4.534 7.477 1.00 97.38 207 ILE A O 1
ATOM 1646 N N . PRO A 1 208 ? -8.269 2.647 6.593 1.00 97.50 208 PRO A N 1
ATOM 1647 C CA . PRO A 1 208 ? -9.378 1.828 7.077 1.00 97.50 208 PRO A CA 1
ATOM 1648 C C . PRO A 1 208 ? -9.527 1.856 8.608 1.00 97.50 208 PRO A C 1
ATOM 1650 O O . PRO A 1 208 ? -10.653 1.901 9.106 1.00 97.50 208 PRO A O 1
ATOM 1653 N N . ALA A 1 209 ? -8.423 1.938 9.358 1.00 97.56 209 ALA A N 1
ATOM 1654 C CA . ALA A 1 209 ? -8.464 2.018 10.817 1.00 97.56 209 ALA A CA 1
ATOM 1655 C C . ALA A 1 209 ? -8.873 3.405 11.314 1.00 97.56 209 ALA A C 1
ATOM 1657 O O . ALA A 1 209 ? -9.594 3.503 12.305 1.00 97.56 209 ALA A O 1
ATOM 1658 N N . LEU A 1 210 ? -8.491 4.477 10.607 1.00 97.62 210 LEU A N 1
ATOM 1659 C CA . LEU A 1 210 ? -9.018 5.821 10.881 1.00 97.62 210 LEU A CA 1
ATOM 1660 C C . LEU A 1 210 ? -10.536 5.858 10.711 1.00 97.62 210 LEU A C 1
ATOM 1662 O O . LEU A 1 210 ? -11.244 6.458 11.519 1.00 97.62 210 LEU A O 1
ATOM 1666 N N . TYR A 1 211 ? -11.049 5.164 9.697 1.00 96.12 211 TYR A N 1
ATOM 1667 C CA . TYR A 1 211 ? -12.483 5.021 9.504 1.00 96.12 211 TYR A CA 1
ATOM 1668 C C . TYR A 1 211 ? -13.150 4.173 10.610 1.00 96.12 211 TYR A C 1
ATOM 1670 O O . TYR A 1 211 ? -14.260 4.496 11.044 1.00 96.12 211 TYR A O 1
ATOM 1678 N N . ASP A 1 212 ? -12.485 3.129 11.122 1.00 95.38 212 ASP A N 1
ATOM 1679 C CA . ASP A 1 212 ? -12.964 2.372 12.292 1.00 95.38 212 ASP A CA 1
ATOM 1680 C C . ASP A 1 212 ? -12.934 3.202 13.592 1.00 95.38 212 ASP A C 1
ATOM 1682 O O . ASP A 1 212 ? -13.834 3.105 14.424 1.00 95.38 212 ASP A O 1
ATOM 1686 N N . ALA A 1 213 ? -11.953 4.088 13.765 1.00 96.06 213 ALA A N 1
ATOM 1687 C CA . ALA A 1 213 ? -11.948 5.040 14.873 1.00 96.06 213 ALA A CA 1
ATOM 1688 C C . ALA A 1 213 ? -13.112 6.038 14.749 1.00 96.06 213 ALA A C 1
ATOM 1690 O O . ALA A 1 213 ? -13.866 6.241 15.700 1.00 96.06 213 ALA A O 1
ATOM 1691 N N . TYR A 1 214 ? -13.316 6.605 13.556 1.00 94.81 214 TYR A N 1
ATOM 1692 C CA . TYR A 1 214 ? -14.380 7.572 13.286 1.00 94.81 214 TYR A CA 1
ATOM 1693 C C . TYR A 1 214 ? -15.780 7.009 13.560 1.00 94.81 214 TYR A C 1
ATOM 1695 O O . TYR A 1 214 ? -16.556 7.636 14.279 1.00 94.81 214 TYR A O 1
ATOM 1703 N N . ARG A 1 215 ? -16.102 5.801 13.069 1.00 91.69 215 ARG A N 1
ATOM 1704 C CA . ARG A 1 215 ? -17.424 5.191 13.323 1.00 91.69 215 ARG A CA 1
ATOM 1705 C C . ARG A 1 215 ? -17.701 4.985 14.813 1.00 91.69 215 ARG A C 1
ATOM 1707 O O . ARG A 1 215 ? -18.857 4.985 15.214 1.00 91.69 215 ARG A O 1
ATOM 1714 N N . ARG A 1 216 ? -16.655 4.738 15.612 1.00 91.75 216 ARG A N 1
ATOM 1715 C CA . ARG A 1 216 ? -16.770 4.452 17.047 1.00 91.75 216 ARG A CA 1
ATOM 1716 C C . ARG A 1 216 ? -17.030 5.727 17.836 1.00 91.75 216 ARG A C 1
ATOM 1718 O O . ARG A 1 216 ? -17.695 5.652 18.853 1.00 91.75 216 ARG A O 1
ATOM 1725 N N . ILE A 1 217 ? -16.552 6.873 17.349 1.00 92.62 217 ILE A N 1
ATOM 1726 C CA . ILE A 1 217 ? -16.854 8.199 17.914 1.00 92.62 217 ILE A CA 1
ATOM 1727 C C . ILE A 1 217 ? -18.320 8.587 17.670 1.00 92.62 217 ILE A C 1
ATOM 1729 O O . ILE A 1 217 ? -18.892 9.341 18.447 1.00 92.62 217 ILE A O 1
ATOM 1733 N N . GLN A 1 218 ? -18.926 8.093 16.589 1.00 88.56 218 GLN A N 1
ATOM 1734 C CA . GLN A 1 218 ? -20.312 8.406 16.226 1.00 88.56 218 GLN A CA 1
ATOM 1735 C C . GLN A 1 218 ? -21.370 7.511 16.888 1.00 88.56 218 GLN A C 1
ATOM 1737 O O . GLN A 1 218 ? -22.558 7.768 16.699 1.00 88.56 218 GLN A O 1
ATOM 1742 N N . ARG A 1 219 ? -20.960 6.447 17.587 1.00 81.00 219 ARG A N 1
ATOM 1743 C CA . ARG A 1 219 ? -21.855 5.559 18.344 1.00 81.00 219 ARG A CA 1
ATOM 1744 C C . ARG A 1 219 ? -22.001 6.067 19.769 1.00 81.00 219 ARG A C 1
ATOM 1746 O O . ARG A 1 219 ? -23.137 5.985 20.277 1.00 81.00 219 ARG A O 1
#

Radius of gyration: 22.03 Å; Cα contacts (8 Å, |Δi|>4): 303; chains: 1; bounding box: 59×38×79 Å